Protein AF-A0A1Y2DGI5-F1 (afdb_monomer_lite)

pLDDT: mean 78.75, std 17.88, range [31.45, 96.81]

Structure (mmCIF, N/CA/C/O backbone):
data_AF-A0A1Y2DGI5-F1
#
_entry.id   AF-A0A1Y2DGI5-F1
#
loop_
_atom_site.group_PDB
_atom_site.id
_atom_site.type_symbol
_atom_site.label_atom_id
_atom_site.label_alt_id
_atom_site.label_comp_id
_atom_site.label_asym_id
_atom_site.label_entity_id
_atom_site.label_seq_id
_atom_site.pdbx_PDB_ins_code
_atom_site.Cartn_x
_atom_site.Cartn_y
_atom_site.Cartn_z
_atom_site.occupancy
_atom_site.B_iso_or_equiv
_atom_site.auth_seq_id
_atom_site.auth_comp_id
_atom_site.auth_asym_id
_atom_site.auth_atom_id
_atom_site.pdbx_PDB_model_num
ATOM 1 N N . MET A 1 1 ? 11.917 -6.388 21.839 1.00 35.44 1 MET A N 1
ATOM 2 C CA . MET A 1 1 ? 12.115 -6.459 23.301 1.00 35.44 1 MET A CA 1
ATOM 3 C C . MET A 1 1 ? 11.830 -5.082 23.878 1.00 35.44 1 MET A C 1
ATOM 5 O O . MET A 1 1 ? 12.659 -4.204 23.705 1.00 35.44 1 MET A O 1
ATOM 9 N N . TYR A 1 2 ? 10.661 -4.863 24.482 1.00 31.55 2 TYR A N 1
ATOM 10 C CA . TYR A 1 2 ? 10.369 -3.632 25.227 1.00 31.55 2 TYR A CA 1
ATOM 11 C C . TYR A 1 2 ? 10.012 -4.013 26.665 1.00 31.55 2 TYR A C 1
ATOM 13 O O . TYR A 1 2 ? 9.194 -4.901 26.892 1.00 31.55 2 TYR A O 1
ATOM 21 N N . ASN A 1 3 ? 10.731 -3.404 27.608 1.00 31.45 3 ASN A N 1
ATOM 22 C CA . ASN A 1 3 ? 10.730 -3.711 29.035 1.00 31.45 3 ASN A CA 1
ATOM 23 C C . ASN A 1 3 ? 9.396 -3.350 29.704 1.00 31.45 3 ASN A C 1
ATOM 25 O O . ASN A 1 3 ? 8.974 -2.199 29.685 1.00 31.45 3 ASN A O 1
ATOM 29 N N . ALA A 1 4 ? 8.804 -4.326 30.390 1.00 42.22 4 ALA A N 1
ATOM 30 C CA . ALA A 1 4 ? 7.614 -4.204 31.229 1.00 42.22 4 ALA A CA 1
ATOM 31 C C . ALA A 1 4 ? 7.922 -3.611 32.625 1.00 42.22 4 ALA A C 1
ATOM 33 O O . ALA A 1 4 ? 7.618 -4.236 33.640 1.00 42.22 4 ALA A O 1
ATOM 34 N N . LYS A 1 5 ? 8.603 -2.456 32.714 1.00 45.50 5 LYS A N 1
ATOM 35 C CA . LYS A 1 5 ? 9.079 -1.930 34.015 1.00 45.50 5 LYS A CA 1
ATOM 36 C C . LYS A 1 5 ? 8.671 -0.514 34.420 1.00 45.50 5 LYS A C 1
ATOM 38 O O . LYS A 1 5 ? 9.016 -0.138 35.536 1.00 45.50 5 LYS A O 1
ATOM 43 N N . ASP A 1 6 ? 7.854 0.193 33.649 1.00 47.09 6 ASP A N 1
ATOM 44 C CA . ASP A 1 6 ? 7.360 1.517 34.058 1.00 47.09 6 ASP A CA 1
ATOM 45 C C . ASP A 1 6 ? 5.888 1.474 34.480 1.00 47.09 6 ASP A C 1
ATOM 47 O O . ASP A 1 6 ? 5.014 2.070 33.862 1.00 47.09 6 ASP A O 1
ATOM 51 N N . VAL A 1 7 ? 5.622 0.745 35.567 1.00 50.06 7 VAL A N 1
ATOM 52 C CA . VAL A 1 7 ? 4.420 0.961 36.387 1.00 50.06 7 VAL A CA 1
ATOM 53 C C . VAL A 1 7 ? 4.751 2.109 37.332 1.00 50.06 7 VAL A C 1
ATOM 55 O O . VAL A 1 7 ? 5.736 2.035 38.080 1.00 50.06 7 VAL A O 1
ATOM 58 N N . SER A 1 8 ? 3.973 3.187 37.257 1.00 62.50 8 SER A N 1
ATOM 59 C CA . SER A 1 8 ? 4.276 4.437 37.949 1.00 62.50 8 SER A CA 1
ATOM 60 C C . SER A 1 8 ? 4.323 4.226 39.468 1.00 62.50 8 SER A C 1
ATOM 62 O O . SER A 1 8 ? 3.614 3.396 40.041 1.00 62.50 8 SER A O 1
ATOM 64 N N . PHE A 1 9 ? 5.171 4.988 40.162 1.00 49.06 9 PHE A N 1
ATOM 65 C CA . PHE A 1 9 ? 5.325 4.896 41.619 1.00 49.06 9 PHE A CA 1
ATOM 66 C C . PHE A 1 9 ? 3.989 5.097 42.369 1.00 49.06 9 PHE A C 1
ATOM 68 O O . PHE A 1 9 ? 3.783 4.521 43.435 1.00 49.06 9 PHE A O 1
ATOM 75 N N . GLN A 1 10 ? 3.050 5.842 41.775 1.00 51.53 10 GLN A N 1
ATOM 76 C CA . GLN A 1 10 ? 1.707 6.077 42.310 1.00 51.53 10 GLN A CA 1
ATOM 77 C C . GLN A 1 10 ? 0.828 4.813 42.304 1.00 51.53 10 GLN A C 1
ATOM 79 O O . GLN A 1 10 ? 0.124 4.564 43.282 1.00 51.53 10 GLN A O 1
ATOM 84 N N . GLU A 1 11 ? 0.927 3.954 41.284 1.00 54.75 11 GLU A N 1
ATOM 85 C CA . GLU A 1 11 ? 0.196 2.675 41.237 1.00 54.75 11 GLU A CA 1
ATOM 86 C C . GLU A 1 11 ? 0.719 1.677 42.280 1.00 54.75 11 GLU A C 1
ATOM 88 O O . GLU A 1 11 ? -0.058 0.962 42.920 1.00 54.75 11 GLU A O 1
ATOM 93 N N . LYS A 1 12 ? 2.035 1.678 42.535 1.00 54.47 12 LYS A N 1
ATOM 94 C CA . LYS A 1 12 ? 2.626 0.862 43.609 1.00 54.47 12 LYS A CA 1
ATOM 95 C C . LYS A 1 12 ? 2.137 1.294 44.990 1.00 54.47 12 LYS A C 1
ATOM 97 O O . LYS A 1 12 ? 1.826 0.429 45.807 1.00 54.47 12 LYS A O 1
ATOM 102 N N . VAL A 1 13 ? 2.016 2.597 45.245 1.00 52.50 13 VAL A N 1
ATOM 103 C CA . VAL A 1 13 ? 1.518 3.114 46.531 1.00 52.50 13 VAL A CA 1
ATOM 104 C C . VAL A 1 13 ? 0.041 2.753 46.742 1.00 52.50 13 VAL A C 1
ATOM 106 O O . VAL A 1 13 ? -0.300 2.234 47.805 1.00 52.50 13 VAL A O 1
ATOM 109 N N . LEU A 1 14 ? -0.805 2.882 45.713 1.00 48.81 14 LEU A N 1
ATOM 110 C CA . LEU A 1 14 ? -2.222 2.485 45.779 1.00 48.81 14 LEU A CA 1
ATOM 111 C C . LEU A 1 14 ? -2.410 0.976 46.033 1.00 48.81 14 LEU A C 1
ATOM 113 O O . LEU A 1 14 ? -3.275 0.576 46.815 1.00 48.81 14 LEU A O 1
ATOM 117 N N . SER A 1 15 ? -1.569 0.123 45.436 1.00 55.09 15 SER A N 1
ATOM 118 C CA . SER A 1 15 ? -1.617 -1.332 45.666 1.00 55.09 15 SER A CA 1
ATOM 119 C C . SER A 1 15 ? -1.202 -1.742 47.093 1.00 55.09 15 SER A C 1
ATOM 121 O O . SER A 1 15 ? -1.737 -2.700 47.661 1.00 55.09 15 SER A O 1
ATOM 123 N N . LEU A 1 16 ? -0.285 -0.991 47.713 1.00 47.78 16 LEU A N 1
ATOM 124 C CA . LEU A 1 16 ? 0.221 -1.257 49.063 1.00 47.78 16 LEU A CA 1
ATOM 125 C C . LEU A 1 16 ? -0.701 -0.718 50.166 1.00 47.78 16 LEU A C 1
ATOM 127 O O . LEU A 1 16 ? -0.776 -1.310 51.245 1.00 47.78 16 LEU A O 1
ATOM 131 N N . GLU A 1 17 ? -1.425 0.374 49.917 1.00 46.00 17 GLU A N 1
ATOM 132 C CA . GLU A 1 17 ? -2.408 0.897 50.874 1.00 46.00 17 GLU A CA 1
ATOM 133 C C . GLU A 1 17 ? -3.681 0.042 50.935 1.00 46.00 17 GLU A C 1
ATOM 135 O O . GLU A 1 17 ? -4.219 -0.181 52.025 1.00 46.00 17 GLU A O 1
ATOM 140 N N . ASN A 1 18 ? -4.109 -0.534 49.806 1.00 48.81 18 ASN A N 1
ATOM 141 C CA . ASN A 1 18 ? -5.278 -1.419 49.759 1.00 48.81 18 ASN A CA 1
ATOM 142 C C . ASN A 1 18 ? -5.028 -2.784 50.417 1.00 48.81 18 ASN A C 1
ATOM 144 O O . ASN A 1 18 ? -5.926 -3.350 51.041 1.00 48.81 18 ASN A O 1
ATOM 148 N N . THR A 1 19 ? -3.800 -3.300 50.353 1.00 45.22 19 THR A N 1
ATOM 149 C CA . THR A 1 19 ? -3.447 -4.604 50.942 1.00 45.22 19 THR A CA 1
ATOM 150 C C . THR A 1 19 ? -3.257 -4.553 52.460 1.00 45.22 19 THR A C 1
ATOM 152 O O . THR A 1 19 ? -3.497 -5.550 53.141 1.00 45.22 19 THR A O 1
ATOM 155 N N . LYS A 1 20 ? -2.898 -3.397 53.036 1.00 44.91 20 LYS A N 1
ATOM 156 C CA . LYS A 1 20 ? -2.720 -3.256 54.494 1.00 44.91 20 LYS A CA 1
ATOM 157 C C . LYS A 1 20 ? -4.026 -3.080 55.279 1.00 44.91 20 LYS A C 1
ATOM 159 O O . LYS A 1 20 ? -4.030 -3.353 56.478 1.00 44.91 20 LYS A O 1
ATOM 164 N N . LYS A 1 21 ? -5.126 -2.655 54.643 1.00 45.56 21 LYS A N 1
ATOM 165 C CA . LYS A 1 21 ? -6.411 -2.395 55.327 1.00 45.56 21 LYS A CA 1
ATOM 166 C C . LYS A 1 21 ? -7.313 -3.619 55.513 1.00 45.56 21 LYS A C 1
ATOM 168 O O . LYS A 1 21 ? -8.216 -3.562 56.341 1.00 45.56 21 LYS A O 1
ATOM 173 N N . PHE A 1 22 ? -7.045 -4.738 54.841 1.00 40.34 22 PHE A N 1
ATOM 174 C CA . PHE A 1 22 ? -7.854 -5.954 54.960 1.00 40.34 22 PHE A CA 1
ATOM 175 C C . PHE A 1 22 ? -6.991 -7.149 55.373 1.00 40.34 22 PHE A C 1
ATOM 177 O O . PHE A 1 22 ? -6.627 -7.996 54.562 1.00 40.34 22 PHE A O 1
ATOM 184 N N . LYS A 1 23 ? -6.681 -7.252 56.673 1.00 37.88 23 LYS A N 1
ATOM 185 C CA . LYS A 1 23 ? -6.307 -8.547 57.260 1.00 37.88 23 LYS A CA 1
ATOM 186 C C . LYS A 1 23 ? -7.533 -9.459 57.180 1.00 37.88 23 LYS A C 1
ATOM 188 O O . LYS A 1 23 ? -8.416 -9.389 58.028 1.00 37.88 23 LYS A O 1
ATOM 193 N N . VAL A 1 24 ? -7.587 -10.290 56.142 1.00 40.66 24 VAL A N 1
ATOM 194 C CA . VAL A 1 24 ? -8.553 -11.384 56.007 1.00 40.66 24 VAL A CA 1
ATOM 195 C C . VAL A 1 24 ? -8.209 -12.431 57.067 1.00 40.66 24 VAL A C 1
ATOM 197 O O . VAL A 1 24 ? -7.362 -13.293 56.859 1.00 40.66 24 VAL A O 1
ATOM 200 N N . THR A 1 25 ? -8.813 -12.311 58.245 1.00 41.75 25 THR A N 1
ATOM 201 C CA . THR A 1 25 ? -8.708 -13.293 59.325 1.00 41.75 25 THR A CA 1
ATOM 202 C C . THR A 1 25 ? -9.634 -14.483 59.050 1.00 41.75 25 THR A C 1
ATOM 204 O O . THR A 1 25 ? -10.849 -14.331 58.948 1.00 41.75 25 THR A O 1
ATOM 207 N N . ASP A 1 26 ? -9.032 -15.662 58.868 1.00 39.66 26 ASP A N 1
ATOM 208 C CA . ASP A 1 26 ? -9.447 -17.040 59.212 1.00 39.66 26 ASP A CA 1
ATOM 209 C C . ASP A 1 26 ? -10.940 -17.448 59.313 1.00 39.66 26 ASP A C 1
ATOM 211 O O . ASP A 1 26 ? -11.281 -18.404 60.007 1.00 39.66 26 ASP A O 1
ATOM 215 N N . ASN A 1 27 ? -11.850 -16.836 58.552 1.00 40.47 27 ASN A N 1
ATOM 216 C CA . ASN A 1 27 ? -13.241 -17.299 58.390 1.00 40.47 27 ASN A CA 1
ATOM 217 C C . ASN A 1 27 ? -13.479 -18.133 57.113 1.00 40.47 27 ASN A C 1
ATOM 219 O O . ASN A 1 27 ? -14.611 -18.503 56.788 1.00 40.47 27 ASN A O 1
ATOM 223 N N . THR A 1 28 ? -12.415 -18.509 56.401 1.00 48.59 28 THR A N 1
ATOM 224 C CA . THR A 1 28 ? -12.456 -19.237 55.116 1.00 48.59 28 THR A CA 1
ATOM 225 C C . THR A 1 28 ? -13.128 -20.615 55.185 1.00 48.59 28 THR A C 1
ATOM 227 O O . THR A 1 28 ? -13.608 -21.116 54.167 1.00 48.59 28 THR A O 1
ATOM 230 N N . LYS A 1 29 ? -13.247 -21.231 56.371 1.00 40.44 29 LYS A N 1
ATOM 231 C CA . LYS A 1 29 ? -13.934 -22.527 56.536 1.00 40.44 29 LYS A CA 1
ATOM 232 C C . LYS A 1 29 ? -15.465 -22.433 56.485 1.00 40.44 29 LYS A C 1
ATOM 234 O O . LYS A 1 29 ? -16.088 -23.382 56.018 1.00 40.44 29 LYS A O 1
ATOM 239 N N . LYS A 1 30 ? -16.079 -21.307 56.878 1.00 41.38 30 LYS A N 1
ATOM 240 C CA . LYS A 1 30 ? -17.542 -21.114 56.756 1.00 41.38 30 LYS A CA 1
ATOM 241 C C . LYS A 1 30 ? -17.981 -20.795 55.324 1.00 41.38 30 LYS A C 1
ATOM 243 O O . LYS A 1 30 ? -19.099 -21.128 54.950 1.00 41.38 30 LYS A O 1
ATOM 248 N N . PHE A 1 31 ? -17.088 -20.244 54.501 1.00 44.28 31 PHE A N 1
ATOM 249 C CA . PHE A 1 31 ? -17.371 -19.968 53.090 1.00 44.28 31 PHE A CA 1
ATOM 250 C C . PHE A 1 31 ? -17.305 -21.207 52.193 1.00 44.28 31 PHE A C 1
ATOM 252 O O . PHE A 1 31 ? -18.057 -21.281 51.228 1.00 44.28 31 PHE A O 1
ATOM 259 N N . LYS A 1 32 ? -16.483 -22.219 52.513 1.00 41.41 32 LYS A N 1
ATOM 260 C CA . LYS A 1 32 ? -16.359 -23.435 51.679 1.00 41.41 32 LYS A CA 1
ATOM 261 C C . LYS A 1 32 ? -17.673 -24.208 51.498 1.00 41.41 32 LYS A C 1
ATOM 263 O O . LYS A 1 32 ? -17.856 -24.829 50.459 1.00 41.41 32 LYS A O 1
ATOM 268 N N . ASN A 1 33 ? -18.595 -24.126 52.457 1.00 41.44 33 ASN A N 1
ATOM 269 C CA . ASN A 1 33 ? -19.900 -24.789 52.363 1.00 41.44 33 ASN A CA 1
ATOM 270 C C . ASN A 1 33 ? -20.988 -23.930 51.697 1.00 41.44 33 ASN A C 1
ATOM 272 O O . ASN A 1 33 ? -22.056 -24.455 51.405 1.00 41.44 33 ASN A O 1
ATOM 276 N N . PHE A 1 34 ? -20.728 -22.647 51.420 1.00 45.41 34 PHE A N 1
ATOM 277 C CA . PHE A 1 34 ? -21.667 -21.767 50.710 1.00 45.41 34 PHE A CA 1
ATOM 278 C C . PHE A 1 34 ? -21.584 -21.931 49.179 1.00 45.41 34 PHE A C 1
ATOM 280 O O . PHE A 1 34 ? -22.528 -21.600 48.468 1.00 45.41 34 PHE A O 1
ATOM 287 N N . TYR A 1 35 ? -20.467 -22.477 48.674 1.00 45.25 35 TYR A N 1
ATOM 288 C CA . TYR A 1 35 ? -20.196 -22.694 47.244 1.00 45.25 35 TYR A CA 1
ATOM 289 C C . TYR A 1 35 ? -20.824 -23.967 46.652 1.00 45.25 35 TYR A C 1
ATOM 291 O O . TYR A 1 35 ? -20.759 -24.158 45.443 1.00 45.25 35 TYR A O 1
ATOM 299 N N . LYS A 1 36 ? -21.471 -24.822 47.454 1.00 47.56 36 LYS A N 1
ATOM 300 C CA . LYS A 1 36 ? -22.324 -25.913 46.942 1.00 47.56 36 LYS A CA 1
ATOM 301 C C . LYS A 1 36 ? -23.741 -25.403 46.665 1.00 47.56 36 LYS A C 1
ATOM 303 O O . LYS A 1 36 ? -24.712 -25.925 47.199 1.00 47.56 36 LYS A O 1
ATOM 308 N N . ASN A 1 37 ? -23.837 -24.319 45.908 1.00 57.91 37 ASN A N 1
ATOM 309 C CA . ASN A 1 37 ? -25.105 -23.734 45.500 1.00 57.91 37 ASN A CA 1
ATOM 310 C C . ASN A 1 37 ? -25.206 -23.921 43.987 1.00 57.91 37 ASN A C 1
ATOM 312 O O . ASN A 1 37 ? -24.363 -23.380 43.269 1.00 57.91 37 ASN A O 1
ATOM 316 N N . ASP A 1 38 ? -26.232 -24.631 43.509 1.00 68.38 38 ASP A N 1
ATOM 317 C CA . ASP A 1 38 ? -26.483 -24.913 42.079 1.00 68.38 38 ASP A CA 1
ATOM 318 C C . ASP A 1 38 ? -26.350 -23.663 41.188 1.00 68.38 38 ASP A C 1
ATOM 320 O O . ASP A 1 38 ? -26.035 -23.735 40.003 1.00 68.38 38 ASP A O 1
ATOM 324 N N . LYS A 1 39 ? -26.581 -22.480 41.763 1.00 74.19 39 LYS A N 1
ATOM 325 C CA . LYS A 1 39 ? -26.483 -21.176 41.101 1.00 74.19 39 LYS A CA 1
ATOM 326 C C . LYS A 1 39 ? -25.048 -20.755 40.763 1.00 74.19 39 LYS A C 1
ATOM 328 O O . LYS A 1 39 ? -24.811 -20.248 39.671 1.00 74.19 39 LYS A O 1
ATOM 333 N N . ALA A 1 40 ? -24.088 -20.981 41.661 1.00 78.62 40 ALA A N 1
ATOM 334 C CA . ALA A 1 40 ? -22.683 -20.657 41.400 1.00 78.62 40 ALA A CA 1
ATOM 335 C C . ALA A 1 40 ? -22.107 -21.570 40.306 1.00 78.62 40 ALA A C 1
ATOM 337 O O . ALA A 1 40 ? -21.374 -21.115 39.430 1.00 78.62 40 ALA A O 1
ATOM 338 N N . GLU A 1 41 ? -22.511 -22.841 40.315 1.00 82.69 41 GLU A N 1
ATOM 339 C CA . GLU A 1 41 ? -22.133 -23.818 39.295 1.00 82.69 41 GLU A CA 1
ATOM 340 C C . GLU A 1 41 ? -22.724 -23.466 37.921 1.00 82.69 41 GLU A C 1
ATOM 342 O O . GLU A 1 41 ? -22.028 -23.558 36.912 1.00 82.69 41 GLU A O 1
ATOM 347 N N . LYS A 1 42 ? -23.963 -22.954 37.865 1.00 83.19 42 LYS A N 1
ATOM 348 C CA . LYS A 1 42 ? -24.564 -22.430 36.623 1.00 83.19 42 LYS A CA 1
ATOM 349 C C . LYS A 1 42 ? -23.764 -21.280 36.012 1.00 83.19 42 LYS A C 1
ATOM 351 O O . LYS A 1 42 ? -23.506 -21.308 34.810 1.00 83.19 42 LYS A O 1
ATOM 356 N N . ILE A 1 43 ? -23.361 -20.294 36.816 1.00 84.81 43 ILE A N 1
ATOM 357 C CA . ILE A 1 43 ? -22.574 -19.147 36.332 1.00 84.81 43 ILE A CA 1
ATOM 358 C C . ILE A 1 43 ? -21.196 -19.616 35.853 1.00 84.81 43 ILE A C 1
ATOM 360 O O . ILE A 1 43 ? -20.748 -19.219 34.779 1.00 84.81 43 ILE A O 1
ATOM 364 N N . GLN A 1 44 ? -20.548 -20.513 36.598 1.00 86.12 44 GLN A N 1
ATOM 365 C CA . GLN A 1 44 ? -19.254 -21.066 36.205 1.00 86.12 44 GLN A CA 1
ATOM 366 C C . GLN A 1 44 ? -19.344 -21.840 34.881 1.00 86.12 44 GLN A C 1
ATOM 368 O O . GLN A 1 44 ? -18.541 -21.606 33.979 1.00 86.12 44 GLN A O 1
ATOM 373 N N . ASN A 1 45 ? -20.362 -22.692 34.730 1.00 87.69 45 ASN A N 1
ATOM 374 C CA . ASN A 1 45 ? -20.611 -23.444 33.501 1.00 87.69 45 ASN A CA 1
ATOM 375 C C . ASN A 1 45 ? -20.898 -22.526 32.305 1.00 87.69 45 ASN A C 1
ATOM 377 O O . ASN A 1 45 ? -20.454 -22.818 31.195 1.00 87.69 45 ASN A O 1
ATOM 381 N N . TYR A 1 46 ? -21.611 -21.414 32.515 1.00 88.06 46 TYR A N 1
ATOM 382 C CA . TYR A 1 46 ? -21.826 -20.403 31.479 1.00 88.06 46 TYR A CA 1
ATOM 383 C C . TYR A 1 46 ? -20.505 -19.758 31.041 1.00 88.06 46 TYR A C 1
ATOM 385 O O . TYR A 1 46 ? -20.205 -19.743 29.849 1.00 88.06 46 TYR A O 1
ATOM 393 N N . ILE A 1 47 ? -19.677 -19.313 31.993 1.00 88.50 47 ILE A N 1
ATOM 394 C CA . ILE A 1 47 ? -18.355 -18.733 31.708 1.00 88.50 47 ILE A CA 1
ATOM 395 C C . ILE A 1 47 ? -17.496 -19.722 30.916 1.00 88.50 47 ILE A C 1
ATOM 397 O O . ILE A 1 47 ? -16.923 -19.363 29.891 1.00 88.50 47 ILE A O 1
ATOM 401 N N . ASP A 1 48 ? -17.414 -20.974 31.369 1.00 89.06 48 ASP A N 1
ATOM 402 C CA . ASP A 1 48 ? -16.639 -22.013 30.693 1.00 89.06 48 ASP A CA 1
ATOM 403 C C . ASP A 1 48 ? -17.138 -22.274 29.272 1.00 89.06 48 ASP A C 1
ATOM 405 O O . ASP A 1 48 ? -16.340 -22.393 28.342 1.00 89.06 48 ASP A O 1
ATOM 409 N N . LYS A 1 49 ? -18.456 -22.318 29.074 1.00 89.88 49 LYS A N 1
ATOM 410 C CA . LYS A 1 49 ? -19.055 -22.516 27.755 1.00 89.88 49 LYS A CA 1
ATOM 411 C C . LYS A 1 49 ? -18.736 -21.358 26.806 1.00 89.88 49 LYS A C 1
ATOM 413 O O . LYS A 1 49 ? -18.242 -21.607 25.708 1.00 89.88 49 LYS A O 1
ATOM 418 N N . GLU A 1 50 ? -18.979 -20.119 27.221 1.00 87.06 50 GLU A N 1
ATOM 419 C CA . GLU A 1 50 ? -18.788 -18.937 26.371 1.00 87.06 50 GLU A CA 1
ATOM 420 C C . GLU A 1 50 ? -17.310 -18.676 26.055 1.00 87.06 50 GLU A C 1
ATOM 422 O O . GLU A 1 50 ? -16.951 -18.388 24.910 1.00 87.06 50 GLU A O 1
ATOM 427 N N . LEU A 1 51 ? -16.412 -18.858 27.029 1.00 87.62 51 LEU A N 1
ATOM 428 C CA . LEU A 1 51 ? -14.975 -18.724 26.785 1.00 87.62 51 LEU A CA 1
ATOM 429 C C . LEU A 1 51 ? -14.452 -19.803 25.835 1.00 87.62 51 LEU A C 1
ATOM 431 O O . LEU A 1 51 ? -13.651 -19.493 24.951 1.00 87.62 51 LEU A O 1
ATOM 435 N N . ASN A 1 52 ? -14.932 -21.044 25.962 1.00 88.69 52 ASN A N 1
ATOM 436 C CA . ASN A 1 52 ? -14.566 -22.121 25.044 1.00 88.69 52 ASN A CA 1
ATOM 437 C C . ASN A 1 52 ? -15.086 -21.865 23.622 1.00 88.69 52 ASN A C 1
ATOM 439 O O . ASN A 1 52 ? -14.344 -22.082 22.661 1.00 88.69 52 ASN A O 1
ATOM 443 N N . LEU A 1 53 ? -16.314 -21.354 23.474 1.00 87.38 53 LEU A N 1
ATOM 444 C CA . LEU A 1 53 ? -16.877 -20.969 22.174 1.00 87.38 53 LEU A CA 1
ATOM 445 C C . LEU A 1 53 ? -16.033 -19.889 21.486 1.00 87.38 53 LEU A C 1
ATOM 447 O O . LEU A 1 53 ? -15.731 -20.000 20.297 1.00 87.38 53 LEU A O 1
ATOM 451 N N . LEU A 1 54 ? -15.599 -18.875 22.238 1.00 84.50 54 LEU A N 1
ATOM 452 C CA . LEU A 1 54 ? -14.782 -17.775 21.718 1.00 84.50 54 LEU A CA 1
ATOM 453 C C . LEU A 1 54 ? -13.273 -18.072 21.692 1.00 84.50 54 LEU A C 1
ATOM 455 O O . LEU A 1 54 ? -12.495 -17.216 21.267 1.00 84.50 54 LEU A O 1
ATOM 459 N N . LYS A 1 55 ? -12.850 -19.275 22.108 1.00 85.12 55 LYS A N 1
ATOM 460 C CA . LYS A 1 55 ? -11.439 -19.692 22.238 1.00 85.12 55 LYS A CA 1
ATOM 461 C C . LYS A 1 55 ? -10.604 -18.726 23.091 1.00 85.12 55 LYS A C 1
ATOM 463 O O . LYS A 1 55 ? -9.440 -18.459 22.788 1.00 85.12 55 LYS A O 1
ATOM 468 N N . LEU A 1 56 ? -11.199 -18.196 24.155 1.00 82.12 56 LEU A N 1
ATOM 469 C CA . LEU A 1 56 ? -10.562 -17.267 25.085 1.00 82.12 56 LEU A CA 1
ATOM 470 C C . LEU A 1 56 ? -10.008 -18.026 26.294 1.00 82.12 56 LEU A C 1
ATOM 472 O O . LEU A 1 56 ? -10.672 -18.894 26.854 1.00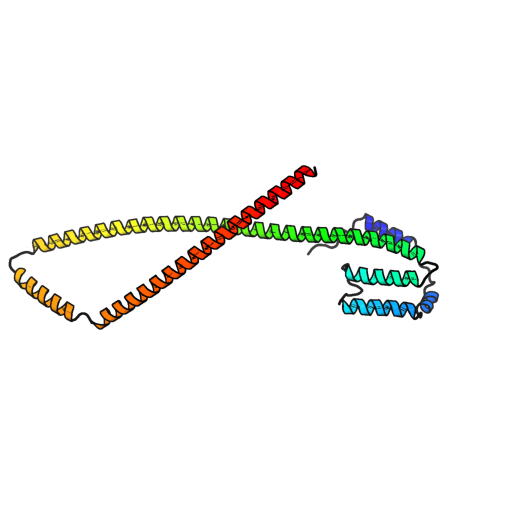 82.12 56 LEU A O 1
ATOM 476 N N . LYS A 1 57 ? -8.794 -17.680 26.732 1.00 82.50 57 LYS A N 1
ATOM 477 C CA . LYS A 1 57 ? -8.226 -18.209 27.981 1.00 82.50 57 LYS A CA 1
ATOM 478 C C . LYS A 1 57 ? -8.769 -17.421 29.173 1.00 82.50 57 LYS A C 1
ATOM 480 O O . LYS A 1 57 ? -8.837 -16.198 29.101 1.00 82.50 57 LYS A O 1
ATOM 485 N N . LYS A 1 58 ? -9.106 -18.104 30.273 1.00 72.62 58 LYS A N 1
ATOM 486 C CA . LYS A 1 58 ? -9.537 -17.453 31.527 1.00 72.62 58 LYS A CA 1
ATOM 487 C C . LYS A 1 58 ? -8.468 -16.501 32.073 1.00 72.62 58 LYS A C 1
ATOM 489 O O . LYS A 1 58 ? -8.782 -15.350 32.366 1.00 72.62 58 LYS A O 1
ATOM 494 N N . ASP A 1 59 ? -7.219 -16.963 32.076 1.00 73.75 59 ASP A N 1
ATOM 495 C CA . ASP A 1 59 ? -6.083 -16.299 32.729 1.00 73.75 59 ASP A CA 1
ATOM 496 C C . ASP A 1 59 ? -5.135 -15.603 31.739 1.00 73.75 59 ASP A C 1
ATOM 498 O O . ASP A 1 59 ? -3.932 -15.522 31.970 1.00 73.75 59 ASP A O 1
ATOM 502 N N . ASP A 1 60 ? -5.636 -15.143 30.588 1.00 76.69 60 ASP A N 1
ATOM 503 C CA . ASP A 1 60 ? -4.795 -14.321 29.709 1.00 76.69 60 ASP A CA 1
ATOM 504 C C . ASP A 1 60 ? -4.559 -12.960 30.370 1.00 76.69 60 ASP A C 1
ATOM 506 O O . ASP A 1 60 ? -5.525 -12.250 30.669 1.00 76.69 60 ASP A O 1
ATOM 510 N N . GLU A 1 61 ? -3.293 -12.591 30.548 1.00 73.56 61 GLU A N 1
ATOM 511 C CA . GLU A 1 61 ? -2.880 -11.283 31.068 1.00 73.56 61 GLU A CA 1
ATOM 512 C C . GLU A 1 61 ? -3.289 -10.140 30.127 1.00 73.56 61 GLU A C 1
ATOM 514 O O . GLU A 1 61 ? -3.431 -8.994 30.554 1.00 73.56 61 GLU A O 1
ATOM 519 N N . ASN A 1 62 ? -3.531 -10.443 28.848 1.00 73.12 62 ASN A N 1
ATOM 520 C CA . ASN A 1 62 ? -4.052 -9.470 27.902 1.00 73.12 62 ASN A CA 1
ATOM 521 C C . ASN A 1 62 ? -5.567 -9.294 28.079 1.00 73.12 62 ASN A C 1
ATOM 523 O O . ASN A 1 62 ? -6.349 -10.240 27.931 1.00 73.12 62 ASN A O 1
ATOM 527 N N . GLY A 1 63 ? -5.986 -8.055 28.348 1.00 69.81 63 GLY A N 1
ATOM 528 C CA . GLY A 1 63 ? -7.396 -7.677 28.394 1.00 69.81 63 GLY A CA 1
ATOM 529 C C . GLY A 1 63 ? -8.064 -7.848 27.027 1.00 69.81 63 GLY A C 1
ATOM 530 O O . GLY A 1 63 ? -7.745 -7.127 26.084 1.00 69.81 63 GLY A O 1
ATOM 531 N N . ASP A 1 64 ? -9.003 -8.793 26.924 1.00 81.12 64 ASP A N 1
ATOM 532 C CA . ASP A 1 64 ? -9.868 -8.970 25.751 1.00 81.12 64 ASP A CA 1
ATOM 533 C C . ASP A 1 64 ? -11.268 -8.428 26.066 1.00 81.12 64 ASP A C 1
ATOM 535 O O . ASP A 1 64 ? -11.926 -8.876 27.010 1.00 81.12 64 ASP A O 1
ATOM 539 N N . MET A 1 65 ? -11.743 -7.483 25.251 1.00 81.38 65 MET A N 1
ATOM 540 C CA . MET A 1 65 ? -13.062 -6.863 25.412 1.00 81.38 65 MET A CA 1
ATOM 541 C C . MET A 1 65 ? -14.204 -7.883 25.368 1.00 81.38 65 MET A C 1
ATOM 543 O O . MET A 1 65 ? -15.187 -7.725 26.083 1.00 81.38 65 MET A O 1
ATOM 547 N N . ARG A 1 66 ? -14.058 -8.973 24.608 1.00 83.88 66 ARG A N 1
ATOM 548 C CA . ARG A 1 66 ? -15.065 -10.045 24.543 1.00 83.88 66 ARG A CA 1
ATOM 549 C C . ARG A 1 66 ? -15.141 -10.832 25.848 1.00 83.88 66 ARG A C 1
ATOM 551 O O . ARG A 1 66 ? -16.210 -11.268 26.259 1.00 83.88 66 ARG A O 1
ATOM 558 N N . ARG A 1 67 ? -14.005 -10.990 26.535 1.00 86.69 67 ARG A N 1
ATOM 559 C CA . ARG A 1 67 ? -13.958 -11.617 27.863 1.00 86.69 67 ARG A CA 1
ATOM 560 C C . ARG A 1 67 ? -14.644 -10.738 28.905 1.00 86.69 67 ARG A C 1
ATOM 562 O O . ARG A 1 67 ? -15.389 -11.243 29.738 1.00 86.69 67 ARG A O 1
ATOM 569 N N . LEU A 1 68 ? -14.412 -9.428 28.830 1.00 86.19 68 LEU A N 1
ATOM 570 C CA . LEU A 1 68 ? -15.085 -8.437 29.669 1.00 86.19 68 LEU A CA 1
ATOM 571 C C . LEU A 1 68 ? -16.604 -8.440 29.453 1.00 86.19 68 LEU A C 1
ATOM 573 O O . LEU A 1 68 ? -17.340 -8.358 30.428 1.00 86.19 68 LEU A O 1
ATOM 577 N N . GLU A 1 69 ? -17.077 -8.597 28.215 1.00 86.75 69 GLU A N 1
ATOM 578 C CA . GLU A 1 69 ? -18.511 -8.705 27.904 1.00 86.75 69 GLU A CA 1
ATOM 579 C C . GLU A 1 69 ? -19.149 -9.946 28.555 1.00 86.75 69 GLU A C 1
ATOM 581 O O . GLU A 1 69 ? -20.206 -9.831 29.179 1.00 86.75 69 GLU A O 1
ATOM 586 N N . ILE A 1 70 ? -18.474 -11.104 28.515 1.00 88.62 70 ILE A N 1
ATOM 587 C CA . ILE A 1 70 ? -18.932 -12.321 29.210 1.00 88.62 70 ILE A CA 1
ATOM 588 C C . ILE A 1 70 ? -19.027 -12.079 30.722 1.00 88.62 70 ILE A C 1
ATOM 590 O O . ILE A 1 70 ? -20.048 -12.391 31.333 1.00 88.62 70 ILE A O 1
ATOM 594 N N . TYR A 1 71 ? -17.988 -11.503 31.336 1.00 88.69 71 TYR A N 1
ATOM 595 C CA . TYR A 1 71 ? -17.994 -11.234 32.776 1.00 88.69 71 TYR A CA 1
ATOM 596 C C . TYR A 1 71 ? -19.010 -10.164 33.184 1.00 88.69 71 TYR A C 1
ATOM 598 O O . TYR A 1 71 ? -19.619 -10.293 34.245 1.00 88.69 71 TYR A O 1
ATOM 606 N N . SER A 1 72 ? -19.238 -9.147 32.349 1.00 88.44 72 SER A N 1
ATOM 607 C CA . SER A 1 72 ? -20.273 -8.136 32.585 1.00 88.44 72 SER A CA 1
ATOM 608 C C . SER A 1 72 ? -21.658 -8.788 32.624 1.00 88.44 72 SER A C 1
ATOM 610 O O . SER A 1 72 ? -22.405 -8.562 33.575 1.00 88.44 72 SER A O 1
ATOM 612 N N . HIS A 1 73 ? -21.951 -9.700 31.690 1.00 88.81 73 HIS A N 1
ATOM 613 C CA . HIS A 1 73 ? -23.209 -10.447 31.697 1.00 88.81 73 HIS A CA 1
ATOM 614 C C . HIS A 1 73 ? -23.365 -11.341 32.937 1.00 88.81 73 HIS A C 1
ATOM 616 O O . HIS A 1 73 ? -24.427 -11.375 33.555 1.00 88.81 73 HIS A O 1
ATOM 622 N N . CYS A 1 74 ? -22.294 -12.018 33.366 1.00 89.44 74 CYS A N 1
ATOM 623 C CA . CYS A 1 74 ? -22.317 -12.785 34.613 1.00 89.44 74 CYS A CA 1
ATOM 624 C C . CYS A 1 74 ? -22.603 -11.903 35.834 1.00 89.44 74 CYS A C 1
ATOM 626 O O . CYS A 1 74 ? -23.289 -12.344 36.752 1.00 89.44 74 CYS A O 1
ATOM 628 N N . MET A 1 75 ? -22.096 -10.666 35.858 1.00 88.44 75 MET A N 1
ATOM 629 C CA . MET A 1 75 ? -22.396 -9.732 36.945 1.00 88.44 75 MET A CA 1
ATOM 630 C C . MET A 1 75 ? -23.862 -9.298 36.945 1.00 88.44 75 MET A C 1
ATOM 632 O O . MET A 1 75 ? -24.419 -9.150 38.027 1.00 88.44 75 MET A O 1
ATOM 636 N N . ASP A 1 76 ? -24.509 -9.169 35.784 1.00 87.69 76 ASP A N 1
ATOM 637 C CA . ASP A 1 76 ? -25.956 -8.918 35.722 1.00 87.69 76 ASP A CA 1
ATOM 638 C C . ASP A 1 76 ? -26.742 -10.085 36.345 1.00 87.69 76 ASP A C 1
ATOM 640 O O . ASP A 1 76 ? -27.574 -9.865 37.225 1.00 87.69 76 ASP A O 1
ATOM 644 N N . MET A 1 77 ? -26.385 -11.330 36.004 1.00 87.12 77 MET A N 1
ATOM 645 C CA . MET A 1 77 ? -26.984 -12.525 36.619 1.00 87.12 77 MET A CA 1
ATOM 646 C C . MET A 1 77 ? -26.780 -12.562 38.144 1.00 87.12 77 MET A C 1
ATOM 648 O O . MET A 1 77 ? -27.678 -12.945 38.888 1.00 87.12 77 MET A O 1
ATOM 652 N N . ILE A 1 78 ? -25.602 -12.159 38.635 1.00 87.25 78 ILE A N 1
ATOM 653 C CA . ILE A 1 78 ? -25.320 -12.092 40.079 1.00 87.25 78 ILE A CA 1
ATOM 654 C C . ILE A 1 78 ? -26.169 -11.004 40.749 1.00 87.25 78 ILE A C 1
ATOM 656 O O . ILE A 1 78 ? -26.716 -11.235 41.826 1.00 87.25 78 ILE A O 1
ATOM 660 N N . CYS A 1 79 ? -26.305 -9.829 40.134 1.00 86.06 79 CYS A N 1
ATOM 661 C CA . CYS A 1 79 ? -27.118 -8.740 40.675 1.00 86.06 79 CYS A CA 1
ATOM 662 C C . CYS A 1 79 ? -28.597 -9.132 40.813 1.00 86.06 79 CYS A C 1
ATOM 664 O O . CYS A 1 79 ? -29.218 -8.787 41.819 1.00 86.06 79 CYS A O 1
ATOM 666 N N . GLU A 1 80 ? -29.144 -9.882 39.851 1.00 84.62 80 GLU A N 1
ATOM 667 C CA . GLU A 1 80 ? -30.521 -10.397 39.898 1.00 84.62 80 GLU A CA 1
ATOM 668 C C . GLU A 1 80 ? -30.723 -11.444 41.007 1.00 84.62 80 GLU A C 1
ATOM 670 O O . GLU A 1 80 ? -31.754 -11.463 41.681 1.00 84.62 80 GLU A O 1
ATOM 675 N N . GLU A 1 81 ? -29.726 -12.298 41.236 1.00 82.44 81 GLU A N 1
ATOM 676 C CA . GLU A 1 81 ? -29.815 -13.423 42.174 1.00 82.44 81 GLU A CA 1
ATOM 677 C C . GLU A 1 81 ? -29.635 -13.033 43.653 1.00 82.44 81 GLU A C 1
ATOM 679 O O . GLU A 1 81 ? -30.024 -13.798 44.543 1.00 82.44 81 GLU A O 1
ATOM 684 N N . PHE A 1 82 ? -29.077 -11.852 43.946 1.00 82.00 82 PHE A N 1
ATOM 685 C CA . PHE A 1 82 ? -28.828 -11.374 45.313 1.00 82.00 82 PHE A CA 1
ATOM 686 C C . PHE A 1 82 ? -29.543 -10.045 45.614 1.00 82.00 82 PHE A C 1
ATOM 688 O O . PHE A 1 82 ? -28.881 -9.016 45.726 1.00 82.00 82 PHE A O 1
ATOM 695 N N . PRO A 1 83 ? -30.867 -10.030 45.861 1.00 76.31 83 PRO A N 1
ATOM 696 C CA . PRO A 1 83 ? -31.656 -8.795 45.985 1.00 76.31 83 PRO A CA 1
ATOM 697 C C . PRO A 1 83 ? -31.172 -7.822 47.069 1.00 76.31 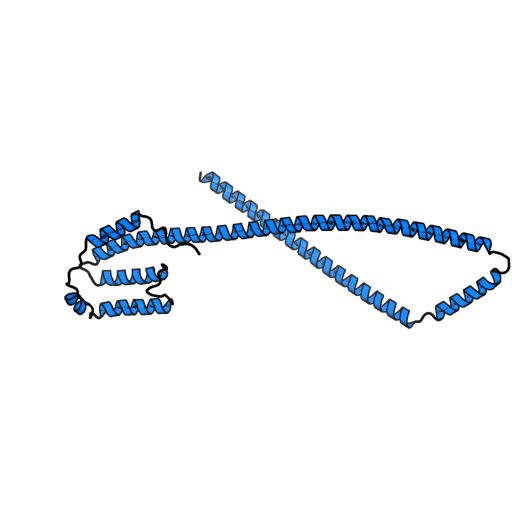83 PRO A C 1
ATOM 699 O O . PRO A 1 83 ? -31.296 -6.611 46.924 1.00 76.31 83 PRO A O 1
ATOM 702 N N . THR A 1 84 ? -30.608 -8.339 48.163 1.00 82.25 84 THR A N 1
ATOM 703 C CA . THR A 1 84 ? -30.131 -7.542 49.305 1.00 82.25 84 THR A CA 1
ATOM 704 C C . THR A 1 84 ? -28.887 -6.715 48.996 1.00 82.25 84 THR A C 1
ATOM 706 O O . THR A 1 84 ? -28.716 -5.644 49.568 1.00 82.25 84 THR A O 1
ATOM 709 N N . PHE A 1 85 ? -28.012 -7.214 48.121 1.00 84.75 85 PHE A N 1
ATOM 710 C CA . PHE A 1 85 ? -26.757 -6.550 47.746 1.00 84.75 85 PHE A CA 1
ATOM 711 C C . PHE A 1 85 ? -26.715 -6.158 46.264 1.00 84.75 85 PHE A C 1
ATOM 713 O O . PHE A 1 85 ? -25.807 -5.445 45.847 1.00 84.75 85 PHE A O 1
ATOM 720 N N . GLY A 1 86 ? -27.692 -6.603 45.475 1.00 85.62 86 GLY A N 1
ATOM 721 C CA . GLY A 1 86 ? -27.746 -6.446 44.027 1.00 85.62 86 GLY A CA 1
ATOM 722 C C . GLY A 1 86 ? -27.809 -4.990 43.591 1.00 85.62 86 GLY A C 1
ATOM 723 O O . GLY A 1 86 ? -27.189 -4.635 42.597 1.00 85.62 86 GLY A O 1
ATOM 724 N N . THR A 1 87 ? -28.461 -4.121 44.368 1.00 86.81 87 THR A N 1
ATOM 725 C CA . THR A 1 87 ? -28.479 -2.671 44.112 1.00 86.81 87 THR A CA 1
ATOM 726 C C . THR A 1 87 ? -27.079 -2.065 44.199 1.00 86.81 87 THR A C 1
ATOM 728 O O . THR A 1 87 ? -26.628 -1.432 43.250 1.00 86.81 87 THR A O 1
ATOM 731 N N . ILE A 1 88 ? -26.349 -2.341 45.282 1.00 89.81 88 ILE A N 1
ATOM 732 C CA . ILE A 1 88 ? -24.969 -1.867 45.475 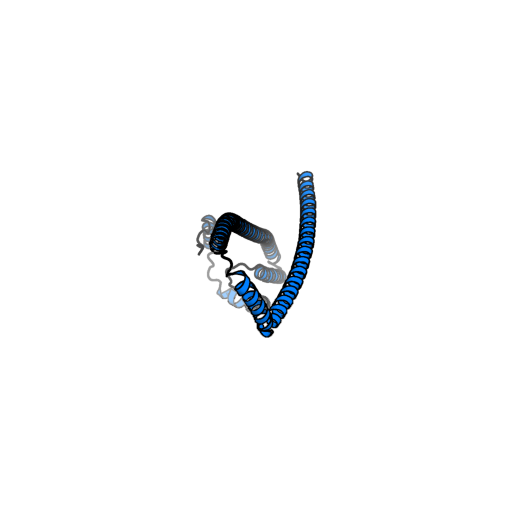1.00 89.81 88 ILE A CA 1
ATOM 733 C C . ILE A 1 88 ? -24.038 -2.469 44.412 1.00 89.81 88 ILE A C 1
ATOM 735 O O . ILE A 1 88 ? -23.207 -1.766 43.842 1.00 89.81 88 ILE A O 1
ATOM 739 N N . LEU A 1 89 ? -24.172 -3.765 44.111 1.00 89.19 89 LEU A N 1
ATOM 740 C CA . LEU A 1 89 ? -23.371 -4.423 43.073 1.00 89.19 89 LEU A CA 1
ATOM 741 C C . LEU A 1 89 ? -23.649 -3.848 41.679 1.00 89.19 89 LEU A C 1
ATOM 743 O O . LEU A 1 89 ? -22.714 -3.688 40.895 1.00 89.19 89 LEU A O 1
ATOM 747 N N . SER A 1 90 ? -24.899 -3.486 41.387 1.00 89.56 90 SER A N 1
ATOM 748 C CA . SER A 1 90 ? -25.285 -2.831 40.138 1.00 89.56 90 SER A CA 1
ATOM 749 C C . SER A 1 90 ? -24.704 -1.421 40.036 1.00 89.56 90 SER A C 1
ATOM 751 O O .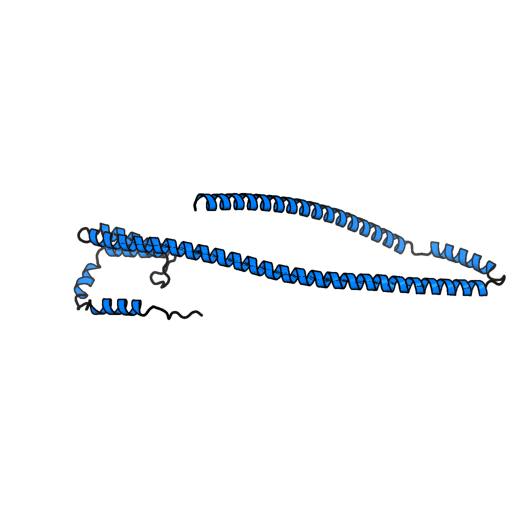 SER A 1 90 ? -24.164 -1.062 38.994 1.00 89.56 90 SER A O 1
ATOM 753 N N . GLU A 1 91 ? -24.723 -0.635 41.116 1.00 89.81 91 GLU A N 1
ATOM 754 C CA . GLU A 1 91 ? -24.067 0.680 41.156 1.00 89.81 91 GLU A CA 1
ATOM 755 C C . GLU A 1 91 ? -22.559 0.568 40.905 1.00 89.81 91 GLU A C 1
ATOM 757 O O . GLU A 1 91 ? -22.018 1.283 40.060 1.00 89.81 91 GLU A O 1
ATOM 762 N N . ILE A 1 92 ? -21.893 -0.383 41.568 1.00 90.12 92 ILE A N 1
ATOM 763 C CA . ILE A 1 92 ? -20.471 -0.668 41.345 1.00 90.12 92 ILE A CA 1
ATOM 764 C C . ILE A 1 92 ? -20.234 -1.054 39.879 1.00 90.12 92 ILE A C 1
ATOM 766 O O . ILE A 1 92 ? -19.355 -0.485 39.231 1.00 90.12 92 ILE A O 1
ATOM 770 N N . LYS A 1 93 ? -21.033 -1.980 39.332 1.00 90.94 93 LYS A N 1
ATOM 771 C CA . LYS A 1 93 ? -20.949 -2.399 37.926 1.00 90.94 93 LYS A CA 1
ATOM 772 C C . LYS A 1 93 ? -21.103 -1.212 36.978 1.00 90.94 93 LYS A C 1
ATOM 774 O O . LYS A 1 93 ? -20.302 -1.077 36.061 1.00 90.94 93 LYS A O 1
ATOM 779 N N . ASN A 1 94 ? -22.067 -0.329 37.221 1.00 91.00 94 ASN A N 1
ATOM 780 C CA . ASN A 1 94 ? -22.321 0.837 36.379 1.00 91.00 94 ASN A CA 1
ATOM 781 C C . ASN A 1 94 ? -21.121 1.794 36.324 1.00 91.00 94 ASN A C 1
ATOM 783 O O . ASN A 1 94 ? -20.826 2.337 35.259 1.00 91.00 94 ASN A O 1
ATOM 787 N N . GLU A 1 95 ? -20.407 1.992 37.435 1.00 90.75 95 GLU A N 1
ATOM 788 C CA . GLU A 1 95 ? -19.176 2.792 37.441 1.00 90.75 95 GLU A CA 1
ATOM 789 C C . GLU A 1 95 ? -18.055 2.127 36.628 1.00 90.75 95 GLU A C 1
ATOM 791 O O . GLU A 1 95 ? -17.410 2.786 35.808 1.00 90.75 95 GLU A O 1
ATOM 796 N N . TYR A 1 96 ? -17.871 0.810 36.758 1.00 89.00 96 TYR A N 1
ATOM 797 C CA . TYR A 1 96 ? -16.908 0.079 35.926 1.00 89.00 96 TYR A CA 1
ATOM 798 C C . TYR A 1 96 ? -17.298 0.071 34.442 1.00 89.00 96 TYR A C 1
ATOM 800 O O . TYR A 1 96 ? -16.437 0.283 33.590 1.00 89.00 96 TYR A O 1
ATOM 808 N N . ASP A 1 97 ? -18.579 -0.094 34.110 1.00 88.31 97 ASP A N 1
ATOM 809 C CA . ASP A 1 97 ? -19.076 -0.081 32.730 1.00 88.31 97 ASP A CA 1
ATOM 810 C C . ASP A 1 97 ? -18.832 1.285 32.058 1.00 88.31 97 ASP A C 1
ATOM 812 O O . ASP A 1 97 ? -18.509 1.339 30.868 1.00 88.31 97 ASP A O 1
ATOM 816 N N . LYS A 1 98 ? -18.919 2.403 32.800 1.00 90.12 98 LYS A N 1
ATOM 817 C CA . LYS A 1 98 ? -18.527 3.736 32.295 1.00 90.12 98 LYS A CA 1
ATOM 818 C C . LYS A 1 98 ? -17.039 3.790 31.949 1.00 90.12 98 LYS A C 1
ATOM 820 O O . LYS A 1 98 ? -16.681 4.254 30.867 1.00 90.12 98 LYS A O 1
ATOM 825 N N . ILE A 1 99 ? -16.181 3.290 32.839 1.00 88.56 99 ILE A N 1
ATOM 826 C CA . ILE A 1 99 ? -14.728 3.256 32.622 1.00 88.56 99 ILE A CA 1
ATOM 827 C C . ILE A 1 99 ? -14.392 2.379 31.408 1.00 88.56 99 ILE A C 1
ATOM 829 O O . ILE A 1 99 ? -13.654 2.807 30.523 1.00 88.56 99 ILE A O 1
ATOM 833 N N . ILE A 1 100 ? -14.986 1.187 31.312 1.00 87.38 100 ILE A N 1
ATOM 834 C CA . ILE A 1 100 ? -14.777 0.254 30.196 1.00 87.38 100 ILE A CA 1
ATOM 835 C C . ILE A 1 100 ? -15.225 0.873 28.866 1.00 87.38 100 ILE A C 1
ATOM 837 O O . ILE A 1 100 ? -14.541 0.712 27.854 1.00 87.38 100 ILE A O 1
ATOM 841 N N . LYS A 1 101 ? -16.341 1.614 28.845 1.00 88.44 101 LYS A N 1
ATOM 842 C CA . LYS A 1 101 ? -16.786 2.341 27.644 1.00 88.44 101 LYS A CA 1
ATOM 843 C C . LYS A 1 101 ? -15.756 3.367 27.182 1.00 88.44 101 LYS A C 1
ATOM 845 O O . LYS A 1 101 ? -15.468 3.406 25.988 1.00 88.44 101 LYS A O 1
ATOM 850 N N . ASN A 1 102 ? -15.181 4.142 28.099 1.00 88.44 102 ASN A N 1
ATOM 851 C CA . ASN A 1 102 ? -14.133 5.107 27.760 1.00 88.44 102 ASN A CA 1
ATOM 852 C C . ASN A 1 102 ? -12.889 4.398 27.209 1.00 88.44 102 ASN A C 1
ATOM 854 O O . ASN A 1 102 ? -12.428 4.739 26.125 1.00 88.44 102 ASN A O 1
ATOM 858 N N . ILE A 1 103 ? -12.441 3.322 27.864 1.00 87.00 103 ILE A N 1
ATOM 859 C CA . ILE A 1 103 ? -11.314 2.506 27.383 1.00 87.00 103 ILE A CA 1
ATOM 860 C C . ILE A 1 103 ? -11.583 1.964 25.970 1.00 87.00 103 ILE A C 1
ATOM 862 O O . ILE A 1 103 ? -10.690 1.971 25.125 1.00 87.00 103 ILE A O 1
ATOM 866 N N . LYS A 1 104 ? -12.816 1.531 25.668 1.00 86.38 104 LYS A N 1
ATOM 867 C CA . LYS A 1 104 ? -13.200 1.061 24.324 1.00 86.38 104 LYS A CA 1
ATOM 868 C C . LYS A 1 104 ? -13.068 2.168 23.274 1.00 86.38 104 LYS A C 1
ATOM 870 O O . LYS A 1 104 ? -12.637 1.889 22.155 1.00 86.38 104 LYS A O 1
ATOM 875 N N . VAL A 1 105 ? -13.440 3.403 23.615 1.00 89.50 105 VAL A N 1
ATOM 876 C CA . VAL A 1 105 ? -13.280 4.572 22.734 1.00 89.50 105 VAL A CA 1
ATOM 877 C C . VAL A 1 105 ? -11.797 4.861 22.501 1.00 89.50 105 VAL A C 1
ATOM 879 O O . VAL A 1 105 ? -11.378 4.917 21.344 1.00 89.50 105 VAL A O 1
ATOM 882 N N . ASP A 1 106 ? -10.997 4.918 23.564 1.00 87.75 106 ASP A N 1
ATOM 883 C CA . ASP A 1 106 ? -9.553 5.169 23.482 1.00 87.75 106 ASP A CA 1
ATOM 884 C C . ASP A 1 106 ? -8.844 4.094 22.645 1.00 87.75 106 ASP A C 1
ATOM 886 O O . ASP A 1 106 ? -7.991 4.378 21.803 1.00 87.75 106 ASP A O 1
ATOM 890 N N . GLN A 1 107 ? -9.228 2.828 22.814 1.00 86.38 107 GLN A N 1
ATOM 891 C CA . GLN A 1 107 ? -8.645 1.715 22.071 1.00 86.38 107 GLN A CA 1
ATOM 892 C C . GLN A 1 107 ? -8.995 1.769 20.576 1.00 86.38 107 GLN A C 1
ATOM 894 O O . GLN A 1 107 ? -8.158 1.438 19.729 1.00 86.38 107 GLN A O 1
ATOM 899 N N . ASN A 1 108 ? -10.197 2.239 20.230 1.00 88.25 108 ASN A N 1
ATOM 900 C CA . ASN A 1 108 ? -10.575 2.503 18.842 1.00 88.25 108 ASN A CA 1
ATOM 901 C C . ASN A 1 108 ? -9.759 3.654 18.243 1.00 88.25 108 ASN A C 1
ATOM 903 O O . ASN A 1 108 ? -9.300 3.543 17.104 1.00 88.25 108 ASN A O 1
ATOM 907 N N . GLU A 1 109 ? -9.529 4.723 19.006 1.00 92.81 109 GLU A N 1
ATOM 908 C CA . GLU A 1 109 ? -8.685 5.840 18.580 1.00 92.81 109 GLU A CA 1
ATOM 909 C C . GLU A 1 109 ? -7.234 5.394 18.358 1.00 92.81 109 GLU A C 1
ATOM 911 O O . GLU A 1 109 ? -6.649 5.670 17.309 1.00 92.81 109 GLU A O 1
ATOM 916 N N . ILE A 1 110 ? -6.672 4.603 19.275 1.00 90.69 110 ILE A N 1
ATOM 917 C CA . ILE A 1 110 ? -5.335 4.015 19.124 1.00 90.69 110 ILE A CA 1
ATOM 918 C C . ILE A 1 110 ? -5.253 3.162 17.852 1.00 90.69 110 ILE A C 1
ATOM 920 O O . ILE A 1 110 ? -4.277 3.257 17.103 1.00 90.69 110 ILE A O 1
ATOM 924 N N . ASN A 1 111 ? -6.261 2.332 17.578 1.00 89.75 111 ASN A N 1
ATOM 925 C CA . ASN A 1 111 ? -6.290 1.506 16.370 1.00 89.75 111 ASN A CA 1
ATOM 926 C C . ASN A 1 111 ? -6.366 2.358 15.098 1.00 89.75 111 ASN A C 1
ATOM 928 O O . ASN A 1 111 ? -5.640 2.097 14.135 1.00 89.75 111 ASN A O 1
ATOM 932 N N . PHE A 1 112 ? -7.179 3.414 15.109 1.00 93.69 112 PHE A N 1
ATOM 933 C CA . PHE A 1 112 ? -7.247 4.377 14.015 1.00 93.69 112 PHE A CA 1
ATOM 934 C C . PHE A 1 112 ? -5.891 5.058 13.768 1.00 93.69 112 PHE A C 1
ATOM 936 O O . PHE A 1 112 ? -5.416 5.111 12.629 1.00 93.69 112 PHE A O 1
ATOM 943 N N . LEU A 1 113 ? -5.227 5.521 14.831 1.00 95.06 113 LEU A N 1
ATOM 944 C CA . LEU A 1 113 ? -3.905 6.143 14.750 1.00 95.06 113 LEU A CA 1
ATOM 945 C C . LEU A 1 113 ? -2.852 5.170 14.206 1.00 95.06 113 LEU A C 1
ATOM 947 O O . LEU A 1 113 ? -2.093 5.541 13.309 1.00 95.06 113 LEU A O 1
ATOM 951 N N . LYS A 1 114 ? -2.845 3.910 14.661 1.00 92.69 114 LYS A N 1
ATOM 952 C CA . LYS A 1 114 ? -1.954 2.862 14.130 1.00 92.69 114 LYS A CA 1
ATOM 953 C C . LYS A 1 114 ? -2.135 2.668 12.625 1.00 92.69 114 LYS A C 1
ATOM 955 O O . LYS A 1 114 ? -1.144 2.654 11.895 1.00 92.69 114 LYS A O 1
ATOM 960 N N . MET A 1 115 ? -3.378 2.581 12.146 1.00 92.19 115 MET A N 1
ATOM 961 C CA . MET A 1 115 ? -3.655 2.457 10.710 1.00 92.19 115 MET A CA 1
ATOM 962 C C . MET A 1 115 ? -3.176 3.680 9.922 1.00 92.19 115 MET A C 1
ATOM 964 O O . MET A 1 115 ? -2.620 3.540 8.831 1.00 92.19 115 MET A O 1
ATOM 968 N N . LYS A 1 116 ? -3.364 4.890 10.462 1.00 95.44 116 LYS A N 1
ATOM 969 C CA . LYS A 1 116 ? -2.903 6.127 9.819 1.00 95.44 116 LYS A CA 1
ATOM 970 C C . LYS A 1 116 ? -1.376 6.179 9.722 1.00 95.44 116 LYS A C 1
ATOM 972 O O . LYS A 1 116 ? -0.857 6.527 8.665 1.00 95.44 116 LYS A O 1
ATOM 977 N N . ILE A 1 117 ? -0.668 5.785 10.782 1.00 93.19 117 ILE A N 1
ATOM 978 C CA . ILE A 1 117 ? 0.800 5.700 10.793 1.00 93.19 117 ILE A CA 1
ATOM 979 C C . ILE A 1 117 ? 1.290 4.696 9.746 1.00 93.19 117 ILE A C 1
ATOM 981 O O . ILE A 1 117 ? 2.170 5.030 8.960 1.00 93.19 117 ILE A O 1
ATOM 985 N N . GLN A 1 118 ? 0.693 3.503 9.673 1.00 91.94 118 GLN A N 1
ATOM 986 C CA . GLN A 1 118 ? 1.064 2.495 8.671 1.00 91.94 118 GLN A CA 1
ATOM 987 C C . GLN A 1 118 ? 0.904 3.011 7.236 1.00 91.94 118 GLN A C 1
ATOM 989 O O . GLN A 1 118 ? 1.796 2.820 6.411 1.00 91.94 118 GLN A O 1
ATOM 994 N N . ARG A 1 119 ? -0.195 3.719 6.938 1.00 91.38 119 ARG A N 1
ATOM 995 C CA . ARG A 1 119 ? -0.394 4.339 5.618 1.00 91.38 119 ARG A CA 1
ATOM 996 C C . ARG A 1 119 ? 0.675 5.384 5.304 1.00 91.38 119 ARG A C 1
ATOM 998 O O . ARG A 1 119 ? 1.182 5.403 4.188 1.00 91.38 119 ARG A O 1
ATOM 1005 N N . LEU A 1 120 ? 1.018 6.234 6.272 1.00 92.25 120 LEU A N 1
ATOM 1006 C CA . LEU A 1 120 ? 2.048 7.260 6.093 1.00 92.25 120 LEU A CA 1
ATOM 1007 C C . LEU A 1 120 ? 3.437 6.651 5.876 1.00 92.25 120 LEU A C 1
ATOM 1009 O O . LEU A 1 120 ? 4.187 7.146 5.038 1.00 92.25 120 LEU A O 1
ATOM 1013 N N . LEU A 1 121 ? 3.770 5.569 6.586 1.00 89.19 121 LEU A N 1
ATOM 1014 C CA . LEU A 1 121 ? 5.023 4.840 6.378 1.00 89.19 121 LEU A CA 1
ATOM 1015 C C . LEU A 1 121 ? 5.103 4.273 4.957 1.00 89.19 121 LEU A C 1
ATOM 1017 O O . LEU A 1 121 ? 6.064 4.567 4.252 1.00 89.19 121 LEU A O 1
ATOM 1021 N N . ALA A 1 122 ? 4.055 3.585 4.496 1.00 88.12 122 ALA A N 1
ATOM 1022 C CA . ALA A 1 122 ? 4.000 3.047 3.135 1.00 88.12 122 ALA A CA 1
ATOM 1023 C C . ALA A 1 122 ? 4.104 4.147 2.060 1.00 88.12 122 ALA A C 1
ATOM 1025 O O . ALA A 1 122 ? 4.800 3.995 1.058 1.00 88.12 122 ALA A O 1
ATOM 1026 N N . GLN A 1 123 ? 3.448 5.294 2.269 1.00 89.50 123 GLN A N 1
ATOM 1027 C CA . GLN A 1 123 ? 3.572 6.446 1.368 1.00 89.50 123 GLN A CA 1
ATOM 1028 C C . GLN A 1 123 ? 5.002 7.001 1.325 1.00 89.50 123 GLN A C 1
ATOM 1030 O O . GLN A 1 123 ? 5.483 7.377 0.255 1.00 89.50 123 GLN A O 1
ATOM 1035 N N . ASN A 1 124 ? 5.683 7.058 2.470 1.00 90.81 124 ASN A N 1
ATOM 1036 C CA . ASN A 1 124 ? 7.050 7.561 2.552 1.00 90.81 124 ASN A CA 1
ATOM 1037 C C . ASN A 1 124 ? 8.050 6.606 1.880 1.00 90.81 124 ASN A C 1
ATOM 1039 O O . ASN A 1 124 ? 8.892 7.052 1.102 1.00 90.81 124 ASN A O 1
ATOM 1043 N N . GLU A 1 125 ? 7.911 5.298 2.103 1.00 88.50 125 GLU A N 1
ATOM 1044 C CA . GLU A 1 125 ? 8.715 4.267 1.433 1.00 88.50 125 GLU A CA 1
ATOM 1045 C C . GLU A 1 125 ? 8.558 4.334 -0.092 1.00 88.50 125 GLU A C 1
ATOM 1047 O O . GLU A 1 125 ? 9.556 4.402 -0.811 1.00 88.50 125 GLU A O 1
ATOM 1052 N N . ASN A 1 126 ? 7.321 4.442 -0.590 1.00 89.75 126 ASN A N 1
ATOM 1053 C CA . ASN A 1 126 ? 7.049 4.598 -2.022 1.00 89.75 126 ASN A CA 1
ATOM 1054 C C . ASN A 1 126 ? 7.664 5.879 -2.597 1.00 89.75 126 ASN A C 1
ATOM 1056 O O . ASN A 1 126 ? 8.228 5.866 -3.691 1.00 89.75 126 ASN A O 1
ATOM 1060 N N . ARG A 1 127 ? 7.586 6.997 -1.864 1.00 91.06 127 ARG A N 1
ATOM 1061 C CA . ARG A 1 127 ? 8.204 8.262 -2.284 1.00 91.06 127 ARG A CA 1
ATOM 1062 C C . ARG A 1 127 ? 9.724 8.139 -2.373 1.00 91.06 127 ARG A C 1
ATOM 1064 O O . ARG A 1 127 ? 10.327 8.692 -3.294 1.00 91.06 127 ARG A O 1
ATOM 1071 N N . LEU A 1 128 ? 10.342 7.454 -1.415 1.00 91.19 128 LEU A N 1
ATOM 1072 C CA . LEU A 1 128 ? 11.783 7.239 -1.407 1.00 91.19 128 LEU A CA 1
ATOM 1073 C C . LEU A 1 128 ? 12.207 6.355 -2.584 1.00 91.19 128 LEU A C 1
ATOM 1075 O O . LEU A 1 128 ? 13.138 6.719 -3.301 1.00 91.19 128 LEU A O 1
ATOM 1079 N N . LEU A 1 129 ? 11.486 5.258 -2.827 1.00 93.19 129 LEU A N 1
ATOM 1080 C CA . LEU A 1 129 ? 11.720 4.369 -3.964 1.00 93.19 129 LEU A CA 1
ATOM 1081 C C . LEU A 1 129 ? 11.604 5.119 -5.296 1.00 93.19 129 LEU A C 1
ATOM 1083 O O . LEU A 1 129 ? 12.515 5.060 -6.116 1.00 93.19 129 LEU A O 1
ATOM 1087 N N . LEU A 1 130 ? 10.540 5.908 -5.472 1.00 91.12 130 LEU A N 1
ATOM 1088 C CA . LEU A 1 130 ? 10.339 6.711 -6.677 1.00 91.12 130 LEU A CA 1
ATOM 1089 C C . LEU A 1 130 ? 11.496 7.692 -6.912 1.00 91.12 130 LEU A C 1
ATOM 1091 O O . LEU A 1 130 ? 11.917 7.893 -8.051 1.00 91.12 130 LEU A O 1
ATOM 1095 N N . LYS A 1 131 ? 12.039 8.291 -5.845 1.00 94.12 131 LYS A N 1
ATOM 1096 C CA . LYS A 1 131 ? 13.197 9.188 -5.944 1.00 94.12 131 LYS A CA 1
ATOM 1097 C C . LYS A 1 131 ? 14.445 8.447 -6.435 1.00 94.12 131 LYS A C 1
ATOM 1099 O O . LYS A 1 131 ? 15.148 8.985 -7.286 1.00 94.12 131 LYS A O 1
ATOM 1104 N N . TYR A 1 132 ? 14.704 7.242 -5.924 1.00 93.62 132 TYR A N 1
ATOM 1105 C CA . TYR A 1 132 ? 15.829 6.414 -6.371 1.00 93.62 132 TYR A CA 1
ATOM 1106 C C . TYR A 1 132 ? 15.684 5.987 -7.834 1.00 93.62 132 TYR A C 1
ATOM 1108 O O . TYR A 1 132 ? 16.619 6.172 -8.607 1.00 93.62 132 TYR A O 1
ATOM 1116 N N . GLU A 1 133 ? 14.508 5.503 -8.236 1.00 89.50 133 GLU A N 1
ATOM 1117 C CA . GLU A 1 133 ? 14.244 5.115 -9.628 1.00 89.50 133 GLU A CA 1
ATOM 1118 C C . GLU A 1 133 ? 14.359 6.310 -10.585 1.00 89.50 133 GLU A C 1
ATOM 1120 O O . GLU A 1 133 ? 14.970 6.212 -11.645 1.00 89.50 133 GLU A O 1
ATOM 1125 N N . THR A 1 134 ? 13.863 7.487 -10.186 1.00 92.31 134 THR A N 1
ATOM 1126 C CA . THR A 1 134 ? 13.993 8.710 -10.998 1.00 92.31 134 THR A CA 1
ATOM 1127 C C . THR A 1 134 ? 15.456 9.121 -11.178 1.00 92.31 134 THR A C 1
ATOM 1129 O O . THR A 1 134 ? 15.848 9.543 -12.263 1.00 92.31 134 THR A O 1
ATOM 1132 N N . GLN A 1 135 ? 16.270 9.024 -10.123 1.00 95.06 135 GLN A N 1
ATOM 1133 C CA . GLN A 1 135 ? 17.701 9.327 -10.191 1.00 95.06 135 GLN A CA 1
ATOM 1134 C C . GLN A 1 135 ? 18.416 8.352 -11.137 1.00 95.06 135 GLN A C 1
ATOM 1136 O O . GLN A 1 135 ? 19.146 8.784 -12.025 1.00 95.06 135 GLN A O 1
ATOM 1141 N N . ARG A 1 136 ? 18.138 7.053 -10.993 1.00 94.12 136 ARG A N 1
ATOM 1142 C CA . ARG A 1 136 ? 18.700 5.997 -11.838 1.00 94.12 136 ARG A CA 1
ATOM 1143 C C . ARG A 1 136 ? 18.318 6.166 -13.308 1.00 94.12 136 ARG A C 1
ATOM 1145 O O . ARG A 1 136 ? 19.173 6.016 -14.173 1.00 94.12 136 ARG A O 1
ATOM 1152 N N . ASN A 1 137 ? 17.064 6.509 -13.596 1.00 93.25 137 ASN A N 1
ATOM 1153 C CA . ASN A 1 137 ? 16.620 6.756 -14.968 1.00 93.25 137 ASN A CA 1
ATOM 1154 C C . ASN A 1 137 ? 17.369 7.927 -15.603 1.00 93.25 137 ASN A C 1
ATOM 1156 O O . ASN A 1 137 ? 17.803 7.803 -16.739 1.00 93.25 137 ASN A O 1
ATOM 1160 N N . LYS A 1 138 ? 17.609 9.014 -14.861 1.00 95.75 138 LYS A N 1
ATOM 1161 C CA . LYS A 1 138 ? 18.415 10.139 -15.364 1.00 95.75 138 LYS A CA 1
ATOM 1162 C C . LYS A 1 138 ? 19.856 9.741 -15.675 1.00 95.75 138 LYS A C 1
ATOM 1164 O O . LYS A 1 138 ? 20.416 10.202 -16.663 1.00 95.75 138 LYS A O 1
ATOM 1169 N N . GLU A 1 139 ? 20.465 8.904 -14.838 1.00 95.75 139 GLU A N 1
ATOM 1170 C CA . GLU A 1 139 ? 21.820 8.390 -15.081 1.00 95.75 139 GLU A CA 1
ATOM 1171 C C . GLU A 1 139 ? 21.864 7.515 -16.340 1.00 95.75 139 GLU A C 1
ATOM 1173 O O . GLU A 1 139 ? 22.765 7.667 -17.162 1.00 95.75 139 GLU A O 1
ATOM 1178 N N . LEU A 1 140 ? 20.866 6.646 -16.527 1.00 95.19 140 LEU A N 1
ATOM 1179 C CA . LEU A 1 140 ? 20.742 5.809 -17.722 1.00 95.19 140 LEU A CA 1
ATOM 1180 C C . LEU A 1 140 ? 20.461 6.628 -18.987 1.00 95.19 140 LEU A C 1
ATOM 1182 O O . LEU A 1 140 ? 21.041 6.335 -20.027 1.00 95.19 140 LEU A O 1
ATOM 1186 N N . GLU A 1 141 ? 19.615 7.656 -18.908 1.00 94.19 141 GLU A N 1
ATOM 1187 C CA . GLU A 1 141 ? 19.362 8.592 -20.012 1.00 94.19 141 GLU A CA 1
ATOM 1188 C C . GLU A 1 141 ? 20.648 9.322 -20.418 1.00 94.19 141 GLU A C 1
ATOM 1190 O O . GLU A 1 141 ? 20.975 9.362 -21.601 1.00 94.19 141 GLU A O 1
ATOM 1195 N N . SER A 1 142 ? 21.435 9.802 -19.449 1.00 96.12 142 SER A N 1
ATOM 1196 C CA . SER A 1 142 ? 22.733 10.435 -19.724 1.00 96.12 142 SER A CA 1
ATOM 1197 C C . SER A 1 142 ? 23.708 9.475 -20.413 1.00 96.12 142 SER A C 1
ATOM 1199 O O . SER A 1 142 ? 24.348 9.848 -21.393 1.00 96.12 142 SER A O 1
ATOM 1201 N N . GLN A 1 143 ? 23.805 8.228 -19.938 1.00 96.81 143 GLN A N 1
ATOM 1202 C CA . GLN A 1 143 ? 24.659 7.208 -20.562 1.00 96.81 143 GLN A CA 1
ATOM 1203 C C . GLN A 1 143 ? 24.196 6.861 -21.981 1.00 96.81 143 GLN A C 1
ATOM 1205 O O . GLN A 1 143 ? 25.018 6.660 -22.875 1.00 96.81 143 GLN A O 1
ATOM 1210 N N . LEU A 1 144 ? 22.882 6.788 -22.201 1.00 95.81 144 LEU A N 1
ATOM 1211 C CA . LEU A 1 144 ? 22.311 6.546 -23.520 1.00 95.81 144 LEU A CA 1
ATOM 1212 C C . LEU A 1 144 ? 22.675 7.682 -24.482 1.00 95.81 144 LEU A C 1
ATOM 1214 O O . LEU A 1 144 ? 23.101 7.413 -25.604 1.00 95.81 144 LEU A O 1
ATOM 1218 N N . ASP A 1 145 ? 22.543 8.933 -24.043 1.00 95.75 145 ASP A N 1
ATOM 1219 C CA . ASP A 1 145 ? 22.889 10.105 -24.845 1.00 95.75 145 ASP A CA 1
ATOM 1220 C C . ASP A 1 145 ? 24.382 10.122 -25.201 1.00 95.75 145 ASP A C 1
ATOM 1222 O O . ASP A 1 145 ? 24.730 10.326 -26.368 1.00 95.75 145 ASP A O 1
ATOM 1226 N N . GLU A 1 146 ? 25.263 9.825 -24.242 1.00 96.75 146 GLU A N 1
ATOM 1227 C CA . GLU A 1 146 ? 26.704 9.679 -24.477 1.00 96.75 146 GLU A CA 1
ATOM 1228 C C . GLU A 1 146 ? 26.990 8.614 -25.547 1.00 96.75 146 GLU A C 1
ATOM 1230 O O . GLU A 1 146 ? 27.630 8.912 -26.561 1.00 96.75 146 GLU A O 1
ATOM 1235 N N . LEU A 1 147 ? 26.428 7.411 -25.407 1.00 95.56 147 LEU A N 1
ATOM 1236 C CA . LEU A 1 147 ? 26.593 6.332 -26.386 1.00 95.56 147 LEU A CA 1
ATOM 1237 C C . LEU A 1 147 ? 26.033 6.693 -27.767 1.00 95.56 147 LEU A C 1
ATOM 1239 O O . LEU A 1 147 ? 26.623 6.348 -28.791 1.00 95.56 147 LEU A O 1
ATOM 1243 N N . ILE A 1 148 ? 24.907 7.408 -27.833 1.00 96.12 148 ILE A N 1
ATOM 1244 C CA . ILE A 1 148 ? 24.345 7.894 -29.100 1.00 96.12 148 ILE A CA 1
ATOM 1245 C C . ILE A 1 148 ? 25.310 8.883 -29.761 1.00 96.12 148 ILE A C 1
ATOM 1247 O O . ILE A 1 148 ? 25.500 8.831 -30.982 1.00 96.12 148 ILE A O 1
ATOM 1251 N N . THR A 1 149 ? 25.917 9.790 -28.991 1.00 96.31 149 THR A N 1
ATOM 1252 C CA . THR A 1 149 ? 26.900 10.736 -29.535 1.00 96.31 149 THR A CA 1
ATOM 1253 C C . THR A 1 149 ? 28.165 10.036 -30.024 1.00 96.31 149 THR A C 1
ATOM 1255 O O . THR A 1 149 ? 28.624 10.344 -31.126 1.00 96.31 149 THR A O 1
ATOM 1258 N N . GLU A 1 150 ? 28.668 9.046 -29.286 1.00 95.75 150 GLU A N 1
ATOM 1259 C CA . GLU A 1 150 ? 29.819 8.227 -29.678 1.00 95.75 150 GLU A CA 1
ATOM 1260 C C . GLU A 1 150 ? 29.527 7.364 -30.913 1.00 95.75 150 GLU A C 1
ATOM 1262 O O . GLU A 1 150 ? 30.375 7.199 -31.785 1.00 95.75 150 GLU A O 1
ATOM 1267 N N . ASN A 1 151 ? 28.309 6.848 -31.062 1.00 94.38 151 ASN A N 1
ATOM 1268 C CA . ASN A 1 151 ? 27.944 6.068 -32.241 1.00 94.38 151 ASN A CA 1
ATOM 1269 C C . ASN A 1 151 ? 27.835 6.955 -33.498 1.00 94.38 151 ASN A C 1
ATOM 1271 O O . ASN A 1 151 ? 28.292 6.577 -34.578 1.00 94.38 151 ASN A O 1
ATOM 1275 N N . LYS A 1 152 ? 27.298 8.177 -33.362 1.00 95.75 152 LYS A N 1
ATOM 1276 C CA . LYS A 1 152 ? 27.273 9.180 -34.449 1.00 95.75 152 LYS A CA 1
ATOM 1277 C C . LYS A 1 152 ? 28.691 9.581 -34.865 1.00 95.75 152 LYS A C 1
ATOM 1279 O O . LYS A 1 152 ? 29.042 9.464 -36.035 1.00 95.75 152 LYS A O 1
ATOM 1284 N N . SER A 1 153 ? 29.475 9.993 -33.872 1.00 96.00 153 SER A N 1
ATOM 1285 C CA . SER A 1 153 ? 30.901 9.719 -33.713 1.00 96.00 153 SER A CA 1
ATOM 1286 C C . SER A 1 153 ? 31.596 8.820 -34.732 1.00 96.00 153 SER A C 1
ATOM 1288 O O . SER A 1 153 ? 32.113 9.224 -35.778 1.00 96.00 153 SER A O 1
ATOM 1290 N N . LEU A 1 154 ? 31.580 7.545 -34.364 1.00 95.19 154 LEU A N 1
ATOM 1291 C CA . LEU A 1 154 ? 32.184 6.434 -35.071 1.00 95.19 154 LEU A CA 1
ATOM 1292 C C . LEU A 1 154 ? 31.598 6.264 -36.469 1.00 95.19 154 LEU A C 1
ATOM 1294 O O . LEU A 1 154 ? 32.354 6.048 -37.408 1.00 95.19 154 LEU A O 1
ATOM 1298 N N . SER A 1 155 ? 30.283 6.419 -36.638 1.00 94.62 155 SER A N 1
ATOM 1299 C CA . SER A 1 155 ? 29.627 6.323 -37.948 1.00 94.62 155 SER A CA 1
ATOM 1300 C C . SER A 1 155 ? 30.158 7.364 -38.935 1.00 94.62 155 SER A C 1
ATOM 1302 O O . SER A 1 155 ? 30.387 7.046 -40.102 1.00 94.62 155 SER A O 1
ATOM 1304 N N . TYR A 1 156 ? 30.395 8.597 -38.477 1.00 95.75 156 TYR A N 1
ATOM 1305 C CA . TYR A 1 156 ? 31.014 9.638 -39.296 1.00 95.75 156 TYR A CA 1
ATOM 1306 C C . TYR A 1 156 ? 32.439 9.246 -39.706 1.00 95.75 156 TYR A C 1
ATOM 1308 O O . TYR A 1 156 ? 32.761 9.267 -40.893 1.00 95.75 156 TYR A O 1
ATOM 1316 N N . TYR A 1 157 ? 33.263 8.811 -38.748 1.00 94.81 157 TYR A N 1
ATOM 1317 C CA . TYR A 1 157 ? 34.637 8.374 -39.016 1.00 94.81 157 TYR A CA 1
ATOM 1318 C C . TYR A 1 157 ? 34.700 7.188 -39.992 1.00 94.81 157 TYR A C 1
ATOM 1320 O O . TYR A 1 157 ? 35.547 7.139 -40.883 1.00 94.81 157 TYR A O 1
ATOM 1328 N N . LEU A 1 158 ? 33.788 6.227 -39.847 1.00 93.88 158 LEU A N 1
ATOM 1329 C CA . LEU A 1 158 ? 33.722 5.033 -40.685 1.00 93.88 158 LEU A CA 1
ATOM 1330 C C . LEU A 1 158 ? 33.333 5.394 -42.124 1.00 93.88 158 LEU A C 1
ATOM 1332 O O . LEU A 1 158 ? 33.944 4.888 -43.064 1.00 93.88 158 LEU A O 1
ATOM 1336 N N . ASN A 1 159 ? 32.388 6.323 -42.296 1.00 92.88 159 ASN A N 1
ATOM 1337 C CA . ASN A 1 159 ? 32.053 6.874 -43.609 1.00 92.88 159 ASN A CA 1
ATOM 1338 C C . ASN A 1 159 ? 33.241 7.617 -44.232 1.00 92.88 159 ASN A C 1
ATOM 1340 O O . ASN A 1 159 ? 33.559 7.368 -45.388 1.00 92.88 159 ASN A O 1
ATOM 1344 N N . GLU A 1 160 ? 33.954 8.449 -43.470 1.00 93.94 160 GLU A N 1
ATOM 1345 C CA . GLU A 1 160 ? 35.150 9.144 -43.966 1.00 93.94 160 GLU A CA 1
ATOM 1346 C C . GLU A 1 160 ? 36.225 8.155 -44.450 1.00 93.94 160 GLU A C 1
ATOM 1348 O O . GLU A 1 160 ? 36.804 8.323 -45.527 1.00 93.94 160 GLU A O 1
ATOM 1353 N N . LYS A 1 161 ? 36.472 7.078 -43.690 1.00 93.44 161 LYS A N 1
ATOM 1354 C CA . LYS A 1 161 ? 37.412 6.018 -44.085 1.00 93.44 161 LYS A CA 1
ATOM 1355 C C . LYS A 1 161 ? 36.949 5.240 -45.308 1.00 93.44 161 LYS A C 1
ATOM 1357 O O . LYS A 1 161 ? 37.778 4.941 -46.167 1.00 93.44 161 LYS A O 1
ATOM 1362 N N . ARG A 1 162 ? 35.655 4.931 -45.400 1.00 91.94 162 ARG A N 1
ATOM 1363 C CA . ARG A 1 162 ? 35.072 4.273 -46.572 1.00 91.94 162 ARG A CA 1
ATOM 1364 C C . ARG A 1 162 ? 35.250 5.136 -47.819 1.00 91.94 162 ARG A C 1
ATOM 1366 O O . ARG A 1 162 ? 35.752 4.641 -48.820 1.00 91.94 162 ARG A O 1
ATOM 1373 N N . ASP A 1 163 ? 34.927 6.422 -47.735 1.00 92.19 163 ASP A N 1
ATOM 1374 C CA . ASP A 1 163 ? 35.036 7.350 -48.861 1.00 92.19 163 ASP A CA 1
ATOM 1375 C C . ASP A 1 163 ? 36.505 7.550 -49.287 1.00 92.19 163 ASP A C 1
ATOM 1377 O O . ASP A 1 163 ? 36.810 7.646 -50.476 1.00 92.19 163 ASP A O 1
ATOM 1381 N N . ALA A 1 164 ? 37.447 7.580 -48.335 1.00 90.38 164 ALA A N 1
ATOM 1382 C CA . ALA A 1 164 ? 38.879 7.617 -48.639 1.00 90.38 164 ALA A CA 1
ATOM 1383 C C . ALA A 1 164 ? 39.355 6.341 -49.357 1.00 90.38 164 ALA A C 1
ATOM 1385 O O . ALA A 1 164 ? 40.150 6.422 -50.294 1.00 90.38 164 ALA A O 1
ATOM 1386 N N . PHE A 1 165 ? 38.855 5.176 -48.940 1.00 90.88 165 PHE A N 1
ATOM 1387 C CA . PHE A 1 165 ? 39.166 3.899 -49.575 1.00 90.88 165 PHE A CA 1
ATOM 1388 C C . PHE A 1 165 ? 38.560 3.788 -50.982 1.00 90.88 165 PHE A C 1
ATOM 1390 O O . PHE A 1 165 ? 39.245 3.361 -51.906 1.00 90.88 165 PHE A O 1
ATOM 1397 N N . GLU A 1 166 ? 37.323 4.249 -51.188 1.00 89.94 166 GLU A N 1
ATOM 1398 C CA . GLU A 1 166 ? 36.708 4.321 -52.523 1.00 89.94 166 GLU A CA 1
ATOM 1399 C C . GLU A 1 166 ? 37.520 5.206 -53.477 1.00 89.94 166 GLU A C 1
ATOM 1401 O O . GLU A 1 166 ? 37.778 4.812 -54.613 1.00 89.94 166 GLU A O 1
ATOM 1406 N N . ARG A 1 167 ? 37.991 6.372 -53.011 1.00 87.62 167 ARG A N 1
ATOM 1407 C CA . ARG A 1 167 ? 38.875 7.243 -53.806 1.00 87.62 167 ARG A CA 1
ATOM 1408 C C . ARG A 1 167 ? 40.206 6.576 -54.140 1.00 87.62 167 ARG A C 1
ATOM 1410 O O . ARG A 1 167 ? 40.709 6.766 -55.243 1.00 87.62 167 ARG A O 1
ATOM 1417 N N . PHE A 1 168 ? 40.778 5.823 -53.201 1.00 87.81 168 PHE A N 1
ATOM 1418 C CA . PHE A 1 168 ? 42.002 5.061 -53.441 1.00 87.81 168 PHE A CA 1
ATOM 1419 C C . PHE A 1 168 ? 41.794 4.010 -54.543 1.00 87.81 168 PHE A C 1
ATOM 1421 O O . PHE A 1 168 ? 42.564 3.987 -55.498 1.00 87.81 168 PHE A O 1
ATOM 1428 N N . LEU A 1 169 ? 40.715 3.223 -54.468 1.00 81.44 169 LEU A N 1
ATOM 1429 C CA . LEU A 1 169 ? 40.382 2.213 -55.480 1.00 81.44 169 LEU A CA 1
ATOM 1430 C C . LEU A 1 169 ? 40.103 2.817 -56.863 1.00 81.44 169 LEU A C 1
ATOM 1432 O O . LEU A 1 169 ? 40.511 2.256 -57.875 1.00 81.44 169 LEU A O 1
ATOM 1436 N N . LEU A 1 170 ? 39.402 3.953 -56.926 1.00 81.00 170 LEU A N 1
ATOM 1437 C CA . LEU A 1 170 ? 39.157 4.667 -58.185 1.00 81.00 170 LEU A CA 1
ATOM 1438 C C . LEU A 1 170 ? 40.471 5.086 -58.850 1.00 81.00 170 LEU A C 1
ATOM 1440 O O . LEU A 1 170 ? 40.645 4.870 -60.045 1.00 81.00 170 LEU A O 1
ATOM 1444 N N . LYS A 1 171 ? 41.413 5.607 -58.062 1.00 77.31 171 LYS A N 1
ATOM 1445 C CA . LYS A 1 171 ? 42.727 6.017 -58.554 1.00 77.31 171 LYS A CA 1
ATOM 1446 C C . LYS A 1 171 ? 43.569 4.832 -59.045 1.00 77.31 171 LYS A C 1
ATOM 1448 O O . LYS A 1 171 ? 44.231 4.942 -60.069 1.00 77.31 171 LYS A O 1
ATOM 1453 N N . GLU A 1 172 ? 43.517 3.698 -58.347 1.00 70.44 172 GLU A N 1
ATOM 1454 C CA . GLU A 1 172 ? 44.208 2.466 -58.755 1.00 70.44 172 GLU A CA 1
ATOM 1455 C C . GLU A 1 172 ? 43.649 1.906 -60.077 1.00 70.44 172 GLU A C 1
ATOM 1457 O O . GLU A 1 172 ? 44.409 1.457 -60.932 1.00 70.44 172 GLU A O 1
ATOM 1462 N N . ASN A 1 173 ? 42.333 2.004 -60.295 1.00 61.22 173 ASN A N 1
ATOM 1463 C CA . ASN A 1 173 ? 41.706 1.597 -61.556 1.00 61.22 173 ASN A CA 1
ATOM 1464 C C . ASN A 1 173 ? 42.056 2.536 -62.725 1.00 61.22 173 ASN A C 1
ATOM 1466 O O . ASN A 1 173 ? 42.297 2.056 -63.829 1.00 61.22 173 ASN A O 1
ATOM 1470 N N . GLU A 1 174 ? 42.125 3.852 -62.496 1.00 61.44 174 GLU A N 1
ATOM 1471 C CA . GLU A 1 174 ? 42.526 4.835 -63.518 1.00 61.44 174 GLU A CA 1
ATOM 1472 C C . GLU A 1 174 ? 43.995 4.669 -63.958 1.00 61.44 174 GLU A C 1
ATOM 1474 O O . GLU A 1 174 ? 44.327 4.927 -65.114 1.00 61.44 174 GLU A O 1
ATOM 1479 N N . GLU A 1 175 ? 44.878 4.193 -63.073 1.00 58.44 175 GLU A N 1
ATOM 1480 C CA . GLU A 1 175 ? 46.290 3.912 -63.387 1.00 58.44 175 GLU A CA 1
ATOM 1481 C C . GLU A 1 175 ? 46.495 2.584 -64.156 1.00 58.44 175 GLU A C 1
ATOM 1483 O O . GLU A 1 175 ? 47.567 2.365 -64.726 1.00 58.44 175 GLU A O 1
ATOM 1488 N N . LEU A 1 176 ? 45.475 1.717 -64.230 1.00 50.75 176 LEU A N 1
ATOM 1489 C CA . LEU A 1 176 ? 45.534 0.399 -64.879 1.00 50.75 176 LEU A CA 1
ATOM 1490 C C . LEU A 1 176 ? 44.828 0.324 -66.248 1.00 50.75 176 LEU A C 1
ATOM 1492 O O . LEU A 1 176 ? 44.983 -0.684 -66.937 1.00 50.75 176 LEU A O 1
ATOM 1496 N N . GLU A 1 177 ? 44.105 1.358 -66.699 1.00 47.19 177 GLU A N 1
ATOM 1497 C CA . GLU A 1 177 ? 43.406 1.365 -68.001 1.00 47.19 177 GLU A CA 1
ATOM 1498 C C . GLU A 1 177 ? 44.356 1.521 -69.213 1.00 47.19 177 GLU A C 1
ATOM 1500 O O . GLU A 1 177 ? 44.385 2.527 -69.921 1.00 47.19 177 GLU A O 1
ATOM 1505 N N . GLY A 1 178 ? 45.121 0.464 -69.494 1.00 52.59 178 GLY A N 1
ATOM 1506 C CA . GLY A 1 178 ? 45.638 0.143 -70.825 1.00 52.59 178 GLY A CA 1
ATOM 1507 C C . GLY A 1 178 ? 44.625 -0.683 -71.645 1.00 52.59 178 GLY A C 1
ATOM 1508 O O . GLY A 1 178 ? 43.713 -1.293 -71.082 1.00 52.59 178 GLY A O 1
ATOM 1509 N N . PRO A 1 179 ? 44.771 -0.757 -72.984 1.00 48.62 179 PRO A N 1
ATOM 1510 C CA . PRO A 1 179 ? 43.767 -1.313 -73.908 1.00 48.62 179 PRO A CA 1
ATOM 1511 C C . PRO A 1 179 ? 43.445 -2.819 -73.754 1.00 48.62 179 PRO A C 1
ATOM 1513 O O . PRO A 1 179 ? 42.584 -3.327 -74.473 1.00 48.62 179 PRO A O 1
ATOM 1516 N N . GLU A 1 180 ? 44.062 -3.537 -72.811 1.00 50.56 180 GLU A N 1
ATOM 1517 C CA . GLU A 1 180 ? 43.818 -4.966 -72.548 1.00 50.56 180 GLU A CA 1
ATOM 1518 C C . GLU A 1 180 ? 42.585 -5.249 -71.653 1.00 50.56 180 GLU A C 1
ATOM 1520 O O . GLU A 1 180 ? 42.038 -6.351 -71.694 1.00 50.56 180 GLU A O 1
ATOM 1525 N N . ILE A 1 181 ? 42.066 -4.264 -70.905 1.00 50.06 181 ILE A N 1
ATOM 1526 C CA . ILE A 1 181 ? 40.983 -4.472 -69.910 1.00 50.06 181 ILE A CA 1
ATOM 1527 C C . ILE A 1 181 ? 39.579 -4.589 -70.542 1.00 50.06 181 ILE A C 1
ATOM 1529 O O . ILE A 1 181 ? 38.663 -5.186 -69.967 1.00 50.06 181 ILE A O 1
ATOM 1533 N N . SER A 1 182 ? 39.387 -4.090 -71.768 1.00 48.16 182 SER A N 1
ATOM 1534 C CA . SER A 1 182 ? 38.076 -4.148 -72.441 1.00 48.16 182 SER A CA 1
ATOM 1535 C C . SER A 1 182 ? 37.618 -5.580 -72.773 1.00 48.16 182 SER A C 1
ATOM 1537 O O . SER A 1 182 ? 36.416 -5.847 -72.791 1.00 48.16 182 SER A O 1
ATOM 1539 N N . GLY A 1 183 ? 38.559 -6.517 -72.959 1.00 51.56 183 GLY A N 1
ATOM 1540 C CA . GLY A 1 183 ? 38.269 -7.940 -73.170 1.00 51.56 183 GLY A CA 1
ATOM 1541 C C . GLY A 1 183 ? 37.867 -8.665 -71.883 1.00 51.56 183 GLY A C 1
ATOM 1542 O O . GLY A 1 183 ? 36.869 -9.384 -71.864 1.00 51.56 183 GLY A O 1
ATOM 1543 N N . GLN A 1 184 ? 38.577 -8.404 -70.780 1.00 53.34 184 GLN A N 1
ATOM 1544 C CA . GLN A 1 184 ? 38.319 -9.032 -69.476 1.00 53.34 184 GLN A CA 1
ATOM 1545 C C . GLN A 1 184 ? 37.007 -8.550 -68.836 1.00 53.34 184 GLN A C 1
ATOM 1547 O O . GLN A 1 184 ? 36.336 -9.306 -68.136 1.00 53.34 184 GLN A O 1
ATOM 1552 N N . ASN A 1 185 ? 36.574 -7.318 -69.123 1.00 55.78 185 ASN A N 1
ATOM 1553 C CA . ASN A 1 185 ? 35.307 -6.785 -68.616 1.00 55.78 185 ASN A CA 1
ATOM 1554 C C . ASN A 1 185 ? 34.064 -7.491 -69.183 1.00 55.78 185 ASN A C 1
ATOM 1556 O O . ASN A 1 185 ? 33.050 -7.572 -68.487 1.00 55.78 185 ASN A O 1
ATOM 1560 N N . ASN A 1 186 ? 34.129 -8.030 -70.405 1.00 57.44 186 ASN A N 1
ATOM 1561 C CA . ASN A 1 186 ? 33.040 -8.835 -70.967 1.00 57.44 186 ASN A CA 1
ATOM 1562 C C . ASN A 1 186 ? 32.983 -10.225 -70.319 1.00 57.44 186 ASN A C 1
ATOM 1564 O O . ASN A 1 186 ? 31.903 -10.685 -69.952 1.00 57.44 186 ASN A O 1
ATOM 1568 N N . GLU A 1 187 ? 34.143 -10.828 -70.066 1.00 60.41 187 GLU A N 1
ATOM 1569 C CA . GLU A 1 187 ? 34.274 -12.128 -69.399 1.00 60.41 187 GLU A CA 1
ATOM 1570 C C . GLU A 1 187 ? 33.823 -12.060 -67.922 1.00 60.41 187 GLU A C 1
ATOM 1572 O O . GLU A 1 187 ? 33.086 -12.920 -67.439 1.00 60.41 187 GLU A O 1
ATOM 1577 N N . ILE A 1 188 ? 34.136 -10.965 -67.215 1.00 62.75 188 ILE A N 1
ATOM 1578 C CA . ILE A 1 188 ? 33.644 -10.689 -65.852 1.00 62.75 188 ILE A CA 1
ATOM 1579 C C . ILE A 1 188 ? 32.125 -10.453 -65.833 1.00 62.75 188 ILE A C 1
ATOM 1581 O O . ILE A 1 188 ? 31.452 -10.819 -64.864 1.00 62.75 188 ILE A O 1
ATOM 1585 N N . LYS A 1 189 ? 31.553 -9.853 -66.885 1.00 70.38 189 LYS A N 1
ATOM 1586 C CA . LYS A 1 189 ? 30.099 -9.649 -67.003 1.00 70.38 189 LYS A CA 1
ATOM 1587 C C . LYS A 1 189 ? 29.366 -10.975 -67.193 1.00 70.38 189 LYS A C 1
ATOM 1589 O O . LYS A 1 189 ? 28.360 -11.204 -66.521 1.00 70.38 189 LYS A O 1
ATOM 1594 N N . GLU A 1 190 ? 29.901 -11.854 -68.038 1.00 68.75 190 GLU A N 1
ATOM 1595 C CA . GLU A 1 190 ? 29.379 -13.209 -68.239 1.00 68.75 190 GLU A CA 1
ATOM 1596 C C . GLU A 1 190 ? 29.515 -14.062 -66.971 1.00 68.75 190 GLU A C 1
ATOM 1598 O O . GLU A 1 190 ? 28.546 -14.702 -66.559 1.00 68.75 190 GLU A O 1
ATOM 1603 N N . LEU A 1 191 ? 30.652 -13.992 -66.270 1.00 62.84 191 LEU A N 1
ATOM 1604 C CA . LEU A 1 191 ? 30.852 -14.682 -64.991 1.00 62.84 191 LEU A CA 1
ATOM 1605 C C . LEU A 1 191 ? 29.933 -14.150 -63.878 1.00 62.84 191 LEU A C 1
ATOM 1607 O O . LEU A 1 191 ? 29.410 -14.946 -63.098 1.00 62.84 191 LEU A O 1
ATOM 1611 N N . LYS A 1 192 ? 29.652 -12.839 -63.820 1.00 66.62 192 LYS A N 1
ATOM 1612 C CA . LYS A 1 192 ? 28.671 -12.255 -62.880 1.00 66.62 192 LYS A CA 1
ATOM 1613 C C . LYS A 1 192 ? 27.230 -12.664 -63.199 1.00 66.62 192 LYS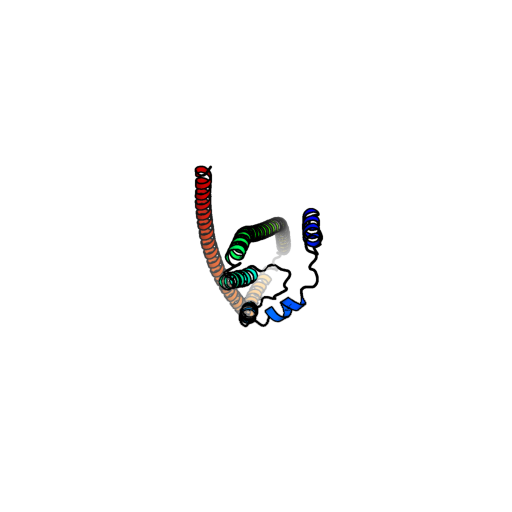 A C 1
ATOM 1615 O O . LYS A 1 192 ? 26.439 -12.863 -62.273 1.00 66.62 192 LYS A O 1
ATOM 1620 N N . GLU A 1 193 ? 26.865 -12.810 -64.474 1.00 66.62 193 GLU A N 1
ATOM 1621 C CA . GLU A 1 193 ? 25.563 -13.372 -64.862 1.00 66.62 193 GLU A CA 1
ATOM 1622 C C . GLU A 1 193 ? 25.445 -14.861 -64.515 1.00 66.62 193 GLU A C 1
ATOM 1624 O O . GLU A 1 193 ? 24.400 -15.294 -64.018 1.00 66.62 193 GLU A O 1
ATOM 1629 N N . LEU A 1 194 ? 26.515 -15.635 -64.718 1.00 62.44 194 LEU A N 1
ATOM 1630 C CA . LEU A 1 194 ? 26.583 -17.047 -64.346 1.00 62.44 194 LEU A CA 1
ATOM 1631 C C . LEU A 1 194 ? 26.499 -17.219 -62.818 1.00 62.44 194 LEU A C 1
ATOM 1633 O O . LEU A 1 194 ? 25.732 -18.047 -62.330 1.00 62.44 194 LEU A O 1
ATOM 1637 N N . GLN A 1 195 ? 27.195 -16.369 -62.055 1.00 59.78 195 GLN A N 1
ATOM 1638 C CA . GLN A 1 195 ? 27.155 -16.336 -60.591 1.00 59.78 195 GLN A CA 1
ATOM 1639 C C . GLN A 1 195 ? 25.759 -15.969 -60.071 1.00 59.78 195 GLN A C 1
ATOM 1641 O O . GLN A 1 195 ? 25.257 -16.651 -59.183 1.00 59.78 195 GLN A O 1
ATOM 1646 N N . LYS A 1 196 ? 25.068 -14.981 -60.665 1.00 59.91 196 LYS A N 1
ATOM 1647 C CA . LYS A 1 196 ? 23.662 -14.654 -60.334 1.00 59.91 196 LYS A CA 1
ATOM 1648 C C . LYS A 1 196 ? 22.695 -15.825 -60.549 1.00 59.91 196 LYS A C 1
ATOM 1650 O O . LYS A 1 196 ? 21.679 -15.888 -59.861 1.00 59.91 196 LYS A O 1
ATOM 1655 N N . ARG A 1 197 ? 22.991 -16.746 -61.477 1.00 56.84 197 ARG A N 1
ATOM 1656 C CA . ARG A 1 197 ? 22.217 -17.987 -61.684 1.00 56.84 197 ARG A CA 1
ATOM 1657 C C . ARG A 1 197 ? 22.618 -19.119 -60.728 1.00 56.84 197 ARG A C 1
ATOM 1659 O O . ARG A 1 197 ? 21.821 -20.036 -60.548 1.00 56.84 197 ARG A O 1
ATOM 1666 N N . MET A 1 198 ? 23.809 -19.051 -60.126 1.00 53.06 198 MET A N 1
ATOM 1667 C CA . MET A 1 198 ? 24.354 -20.053 -59.200 1.00 53.06 198 MET A CA 1
ATOM 1668 C C . MET A 1 198 ? 24.254 -19.681 -57.710 1.00 53.06 198 MET A C 1
ATOM 1670 O O . MET A 1 198 ? 24.534 -20.539 -56.875 1.00 53.06 198 MET A O 1
ATOM 1674 N N . VAL A 1 199 ? 23.835 -18.458 -57.344 1.00 55.19 199 VAL A N 1
ATOM 1675 C CA . VAL A 1 199 ? 23.506 -18.134 -55.941 1.00 55.19 199 VAL A CA 1
ATOM 1676 C C . VAL A 1 199 ? 22.400 -19.097 -55.474 1.00 55.19 199 VAL A C 1
ATOM 1678 O O . VAL A 1 199 ? 21.365 -19.176 -56.148 1.00 55.19 199 VAL A O 1
ATOM 1681 N N . PRO A 1 200 ? 22.588 -19.860 -54.379 1.00 60.59 200 PRO A N 1
ATOM 1682 C CA . PRO A 1 200 ? 21.686 -20.946 -54.013 1.00 60.59 200 PRO A CA 1
ATOM 1683 C C . PRO A 1 200 ? 20.257 -20.426 -53.820 1.00 60.59 200 PRO A C 1
ATOM 1685 O O . PRO A 1 200 ? 19.977 -19.687 -52.880 1.00 60.59 200 PRO A O 1
ATOM 1688 N N . LYS A 1 201 ? 19.322 -20.834 -54.693 1.00 63.53 201 LYS A N 1
ATOM 1689 C CA . LYS A 1 201 ? 17.886 -20.485 -54.588 1.00 63.53 201 LYS A CA 1
ATOM 1690 C C . LYS A 1 201 ? 17.323 -20.734 -53.183 1.00 63.53 201 LYS A C 1
ATOM 1692 O O . LYS A 1 201 ? 16.473 -19.985 -52.721 1.00 63.53 201 LYS A O 1
ATOM 1697 N N . LYS A 1 202 ? 17.870 -21.742 -52.504 1.00 62.59 202 LYS A N 1
ATOM 1698 C CA . LYS A 1 202 ? 17.511 -22.161 -51.153 1.00 62.59 202 LYS A CA 1
ATOM 1699 C C . LYS A 1 202 ? 17.752 -21.074 -50.097 1.00 62.59 202 LYS A C 1
ATOM 1701 O O . LYS A 1 202 ? 16.872 -20.818 -49.292 1.00 62.59 202 LYS A O 1
ATOM 1706 N N . GLU A 1 203 ? 18.886 -20.376 -50.154 1.00 62.38 203 GLU A N 1
ATOM 1707 C CA . GLU A 1 203 ? 19.209 -19.303 -49.199 1.00 62.38 203 GLU A CA 1
ATOM 1708 C C . GLU A 1 203 ? 18.354 -18.058 -49.448 1.00 62.38 203 GLU A C 1
ATOM 1710 O O . GLU A 1 203 ? 17.963 -17.367 -48.512 1.00 62.38 203 GLU A O 1
ATOM 1715 N N . LYS A 1 204 ? 17.997 -17.787 -50.709 1.00 68.75 204 LYS A N 1
ATOM 1716 C CA . LYS A 1 204 ? 17.101 -16.677 -51.049 1.00 68.75 204 LYS A CA 1
ATOM 1717 C C . LYS A 1 204 ? 15.659 -16.940 -50.601 1.00 68.75 204 LYS A C 1
ATOM 1719 O O . LYS A 1 204 ? 15.028 -16.039 -50.061 1.00 68.75 204 LYS A O 1
ATOM 1724 N N . GLU A 1 205 ? 15.160 -18.160 -50.788 1.00 71.12 205 GLU A N 1
ATOM 1725 C CA . GLU A 1 205 ? 13.840 -18.580 -50.297 1.00 71.12 205 GLU A CA 1
ATOM 1726 C C . GLU A 1 205 ? 13.785 -18.590 -48.760 1.00 71.12 205 GLU A C 1
ATOM 1728 O O . GLU A 1 205 ? 12.798 -18.140 -48.177 1.00 71.12 205 GLU A O 1
ATOM 1733 N N . GLU A 1 206 ? 14.859 -19.023 -48.090 1.00 75.69 206 GLU A N 1
ATOM 1734 C CA . GLU A 1 206 ? 14.982 -18.950 -46.629 1.00 75.69 206 GLU A CA 1
ATOM 1735 C C . GLU A 1 206 ? 14.996 -17.496 -46.134 1.00 75.69 206 GLU A C 1
ATOM 1737 O O . GLU A 1 206 ? 14.271 -17.163 -45.195 1.00 75.69 206 GLU A O 1
ATOM 1742 N N . LEU A 1 207 ? 15.738 -16.601 -46.795 1.00 77.25 207 LEU A N 1
ATOM 1743 C CA . LEU A 1 207 ? 15.755 -15.173 -46.462 1.00 77.25 207 LEU A CA 1
ATOM 1744 C C . LEU A 1 207 ? 14.401 -14.494 -46.709 1.00 77.25 207 LEU A C 1
ATOM 1746 O O . LEU A 1 207 ? 13.981 -13.684 -45.887 1.00 77.25 207 LEU A O 1
ATOM 1750 N N . GLU A 1 208 ? 13.691 -14.832 -47.787 1.00 80.19 208 GLU A N 1
ATOM 1751 C CA . GLU A 1 208 ? 12.338 -14.319 -48.048 1.00 80.19 208 GLU A CA 1
ATOM 1752 C C . GLU A 1 208 ? 11.326 -14.829 -47.009 1.00 80.19 208 GLU A C 1
ATOM 1754 O O . GLU A 1 208 ? 10.468 -14.068 -46.556 1.00 80.19 208 GLU A O 1
ATOM 1759 N N . HIS A 1 209 ? 11.450 -16.083 -46.565 1.00 83.12 209 HIS A N 1
ATOM 1760 C CA . HIS A 1 209 ? 10.617 -16.627 -45.492 1.00 83.12 209 HIS A CA 1
ATOM 1761 C C . HIS A 1 209 ? 10.907 -15.953 -44.141 1.00 83.12 209 HIS A C 1
ATOM 1763 O O . HIS A 1 209 ? 9.977 -15.593 -43.415 1.00 83.12 209 HIS A O 1
ATOM 1769 N N . ILE A 1 210 ? 12.184 -15.740 -43.805 1.00 85.25 210 ILE A N 1
ATOM 1770 C CA . ILE A 1 210 ? 12.598 -15.020 -42.590 1.00 85.25 210 ILE A CA 1
ATOM 1771 C C . ILE A 1 210 ? 12.099 -13.574 -42.633 1.00 85.25 210 ILE A C 1
ATOM 1773 O O . ILE A 1 210 ? 11.539 -13.097 -41.645 1.00 85.25 210 ILE A O 1
ATOM 1777 N N . LEU A 1 211 ? 12.237 -12.896 -43.775 1.00 84.31 211 LEU A N 1
ATOM 1778 C CA . LEU A 1 211 ? 11.760 -11.528 -43.961 1.00 84.31 211 LEU A CA 1
ATOM 1779 C C . LEU A 1 211 ? 10.250 -11.450 -43.722 1.00 84.31 211 LEU A C 1
ATOM 1781 O O . LEU A 1 211 ? 9.804 -10.662 -42.892 1.00 84.31 211 LEU A O 1
ATOM 1785 N N . LYS A 1 212 ? 9.474 -12.337 -44.347 1.00 91.75 212 LYS A N 1
ATOM 1786 C CA . LYS A 1 212 ? 8.019 -12.383 -44.178 1.00 91.75 212 LYS A CA 1
ATOM 1787 C C . LYS A 1 212 ? 7.604 -12.675 -42.733 1.00 91.75 212 LYS A C 1
ATOM 1789 O O . LYS A 1 212 ? 6.734 -12.000 -42.190 1.00 91.75 212 LYS A O 1
ATOM 1794 N N . SER A 1 213 ? 8.283 -13.615 -42.072 1.00 91.75 213 SER A N 1
ATOM 1795 C CA . SER A 1 213 ? 8.069 -13.889 -40.647 1.00 91.75 213 SER A CA 1
ATOM 1796 C C . SER A 1 213 ? 8.393 -12.675 -39.772 1.00 91.75 213 SER A C 1
ATOM 1798 O O . SER A 1 213 ? 7.687 -12.416 -38.800 1.00 91.75 213 SER A O 1
ATOM 1800 N N . SER A 1 214 ? 9.453 -11.929 -40.090 1.00 87.75 214 SER A N 1
ATOM 1801 C CA . SER A 1 214 ? 9.837 -10.730 -39.341 1.00 87.75 214 SER A CA 1
ATOM 1802 C C . SER A 1 214 ? 8.852 -9.574 -39.546 1.00 87.75 214 SER A C 1
ATOM 1804 O O . SER A 1 214 ? 8.541 -8.858 -38.594 1.00 87.75 214 SER A O 1
ATOM 1806 N N . GLU A 1 215 ? 8.288 -9.435 -40.749 1.00 89.25 215 GLU A N 1
ATOM 1807 C CA . GLU A 1 215 ? 7.236 -8.463 -41.057 1.00 89.25 215 GLU A CA 1
ATOM 1808 C C . GLU A 1 215 ? 5.940 -8.766 -40.296 1.00 89.25 215 GLU A C 1
ATOM 1810 O O . GLU A 1 215 ? 5.325 -7.848 -39.745 1.00 89.25 215 GLU A O 1
ATOM 1815 N N . ASP A 1 216 ? 5.555 -10.041 -40.196 1.00 92.25 216 ASP A N 1
ATOM 1816 C CA . ASP A 1 216 ? 4.387 -10.470 -39.419 1.00 92.25 216 ASP A CA 1
ATOM 1817 C C . ASP A 1 216 ? 4.580 -10.212 -37.914 1.00 92.25 216 ASP A C 1
ATOM 1819 O O . ASP A 1 216 ? 3.680 -9.685 -37.252 1.00 92.25 216 ASP A O 1
ATOM 1823 N N . ILE A 1 217 ? 5.776 -10.484 -37.375 1.00 91.12 217 ILE A N 1
ATOM 1824 C CA . ILE A 1 217 ? 6.123 -10.149 -35.983 1.00 91.12 217 ILE A CA 1
ATOM 1825 C C . ILE A 1 217 ? 6.047 -8.635 -35.762 1.00 91.12 217 ILE A C 1
ATOM 1827 O O . ILE A 1 217 ? 5.420 -8.178 -34.805 1.00 91.12 217 ILE A O 1
ATOM 1831 N N . LEU A 1 218 ? 6.627 -7.839 -36.664 1.00 87.62 218 LEU A N 1
ATOM 1832 C CA . LEU A 1 218 ? 6.599 -6.380 -36.574 1.00 87.62 218 LEU A CA 1
ATOM 1833 C C . LEU A 1 218 ? 5.161 -5.841 -36.614 1.00 87.62 218 LEU A C 1
ATOM 1835 O O . LEU A 1 218 ? 4.826 -4.888 -35.907 1.00 87.62 218 LEU A O 1
ATOM 1839 N N . LYS A 1 219 ? 4.296 -6.441 -37.435 1.00 93.50 219 LYS A N 1
ATOM 1840 C CA . LYS A 1 219 ? 2.881 -6.078 -37.530 1.00 93.50 219 LYS A CA 1
ATOM 1841 C C . LYS A 1 219 ? 2.131 -6.380 -36.232 1.00 93.50 219 LYS A C 1
ATOM 1843 O O . LYS A 1 219 ? 1.360 -5.530 -35.788 1.00 93.50 219 LYS A O 1
ATOM 1848 N N . ASN A 1 220 ? 2.394 -7.527 -35.609 1.00 92.06 220 ASN A N 1
ATOM 1849 C CA . ASN A 1 220 ? 1.804 -7.893 -34.320 1.00 92.06 220 ASN A CA 1
ATOM 1850 C C . ASN A 1 220 ? 2.273 -6.958 -33.199 1.00 92.06 220 ASN A C 1
ATOM 1852 O O . ASN A 1 220 ? 1.437 -6.411 -32.487 1.00 92.06 220 ASN A O 1
ATOM 1856 N N . LEU A 1 221 ? 3.574 -6.664 -33.118 1.00 87.44 221 LEU A N 1
ATOM 1857 C CA . LEU A 1 221 ? 4.114 -5.716 -32.134 1.00 87.44 221 LEU A CA 1
ATOM 1858 C C . LEU A 1 221 ? 3.528 -4.306 -32.300 1.00 87.44 221 LEU A C 1
ATOM 1860 O O . LEU A 1 221 ? 3.260 -3.615 -31.321 1.00 87.44 221 LEU A O 1
ATOM 1864 N N . LYS A 1 222 ? 3.276 -3.868 -33.541 1.00 89.94 222 LYS A N 1
ATOM 1865 C CA . LYS A 1 222 ? 2.591 -2.592 -33.805 1.00 89.94 222 LYS A CA 1
ATOM 1866 C C . LYS A 1 222 ? 1.133 -2.590 -33.346 1.00 89.94 222 LYS A C 1
ATOM 1868 O O . LYS A 1 222 ? 0.634 -1.528 -32.980 1.00 89.94 222 LYS A O 1
ATOM 1873 N N . LEU A 1 223 ? 0.438 -3.724 -33.417 1.00 92.44 223 LEU A N 1
ATOM 1874 C CA . LEU A 1 223 ? -0.924 -3.848 -32.892 1.00 92.44 223 LEU A CA 1
ATOM 1875 C C . LEU A 1 223 ? -0.914 -3.830 -31.363 1.00 92.44 223 LEU A C 1
ATOM 1877 O O . LEU A 1 223 ? -1.653 -3.048 -30.774 1.00 92.44 223 LEU A O 1
ATOM 1881 N N . GLU A 1 224 ? -0.010 -4.585 -30.743 1.00 90.69 224 GLU A N 1
ATOM 1882 C CA . GLU A 1 224 ? 0.144 -4.636 -29.288 1.00 90.69 224 GLU A CA 1
ATOM 1883 C C . GLU A 1 224 ? 0.488 -3.252 -28.708 1.00 90.69 224 GLU A C 1
ATOM 1885 O O . GLU A 1 224 ? -0.151 -2.785 -27.768 1.00 90.69 224 GLU A O 1
ATOM 1890 N N . ASN A 1 225 ? 1.407 -2.513 -29.343 1.00 89.94 225 ASN A N 1
ATOM 1891 C CA . ASN A 1 225 ? 1.712 -1.135 -28.943 1.00 89.94 225 ASN A CA 1
ATOM 1892 C C . ASN A 1 225 ? 0.496 -0.204 -29.024 1.00 89.94 225 ASN A C 1
ATOM 1894 O O . ASN A 1 225 ? 0.320 0.645 -28.152 1.00 89.94 225 ASN A O 1
ATOM 1898 N N . LYS A 1 226 ? -0.370 -0.358 -30.034 1.00 92.69 226 LYS A N 1
ATOM 1899 C CA . LYS A 1 226 ? -1.607 0.434 -30.116 1.00 92.69 226 LYS A CA 1
ATOM 1900 C C . LYS A 1 226 ? -2.569 0.104 -28.979 1.00 92.69 226 LYS A C 1
ATOM 1902 O O . LYS A 1 226 ? -3.219 1.011 -28.462 1.00 92.69 226 LYS A O 1
ATOM 1907 N N . GLU A 1 227 ? -2.668 -1.163 -28.589 1.00 93.06 227 GLU A N 1
ATOM 1908 C CA . GLU A 1 227 ? -3.484 -1.578 -27.444 1.00 93.06 227 GLU A CA 1
ATOM 1909 C C . GLU A 1 227 ? -2.938 -1.006 -26.132 1.00 93.06 227 GLU A C 1
ATOM 1911 O O . GLU A 1 227 ? -3.704 -0.449 -25.340 1.00 93.06 227 GLU A O 1
ATOM 1916 N N . TYR A 1 228 ? -1.617 -1.038 -25.931 1.00 92.31 228 TYR A N 1
ATOM 1917 C CA . TYR A 1 228 ? -0.990 -0.413 -24.766 1.00 92.31 228 TYR A CA 1
ATOM 1918 C C . TYR A 1 228 ? -1.203 1.103 -24.728 1.00 92.31 228 TYR A C 1
ATOM 1920 O O . TYR A 1 228 ? -1.541 1.641 -23.672 1.00 92.31 228 TYR A O 1
ATOM 1928 N N . GLU A 1 229 ? -1.085 1.801 -25.861 1.00 91.56 229 GLU A N 1
ATOM 1929 C CA . GLU A 1 229 ? -1.370 3.239 -25.942 1.00 91.56 229 GLU A CA 1
ATOM 1930 C C . GLU A 1 229 ? -2.832 3.566 -25.603 1.00 91.56 229 GLU A C 1
ATOM 1932 O O . GLU A 1 229 ? -3.103 4.551 -24.908 1.00 91.56 229 GLU A O 1
ATOM 1937 N N . LEU A 1 230 ? -3.784 2.746 -26.062 1.00 92.81 230 LEU A N 1
ATOM 1938 C CA . LEU A 1 230 ? -5.200 2.899 -25.722 1.00 92.81 230 LEU A CA 1
ATOM 1939 C C . LEU A 1 230 ? -5.438 2.683 -24.225 1.00 92.81 230 LEU A C 1
ATOM 1941 O O . LEU A 1 230 ? -6.037 3.542 -23.576 1.00 92.81 230 LEU A O 1
ATOM 1945 N N . SER A 1 231 ? -4.898 1.602 -23.658 1.00 93.69 231 SER A N 1
ATOM 1946 C CA . SER A 1 231 ? -4.986 1.322 -22.221 1.00 93.69 231 SER A CA 1
ATOM 1947 C C . SER A 1 231 ? -4.371 2.451 -21.382 1.00 93.69 231 SER A C 1
ATOM 1949 O O . SER A 1 231 ? -4.945 2.874 -20.376 1.00 93.69 231 SER A O 1
ATOM 1951 N N . LEU A 1 232 ? -3.233 3.005 -21.811 1.00 91.31 232 LEU A N 1
ATOM 1952 C CA . LEU A 1 232 ? -2.577 4.120 -21.128 1.00 91.31 232 LEU A CA 1
ATOM 1953 C C . LEU A 1 232 ? -3.441 5.391 -21.140 1.00 91.31 232 LEU A C 1
ATOM 1955 O O . LEU A 1 232 ? -3.548 6.081 -20.119 1.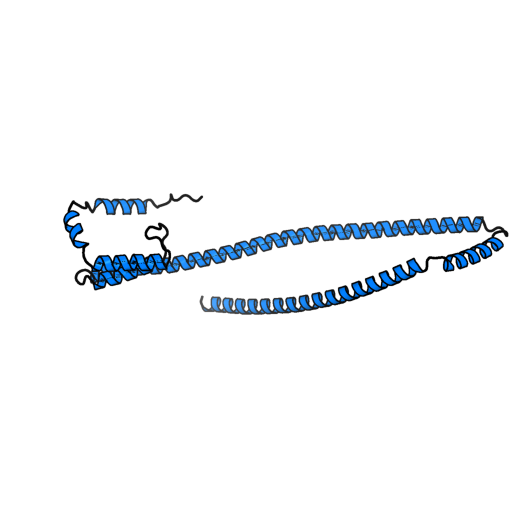00 91.31 232 LEU A O 1
ATOM 1959 N N . ARG A 1 233 ? -4.093 5.695 -22.271 1.00 91.50 233 ARG A N 1
ATOM 1960 C CA . ARG A 1 233 ? -5.043 6.815 -22.370 1.00 91.50 233 ARG A CA 1
ATOM 1961 C C . ARG A 1 233 ? -6.245 6.613 -21.454 1.00 91.50 233 ARG A C 1
ATOM 1963 O O . ARG A 1 233 ? -6.614 7.539 -20.736 1.00 91.50 233 ARG A O 1
ATOM 1970 N N . GLU A 1 234 ? -6.826 5.416 -21.429 1.00 92.31 234 GLU A N 1
ATOM 1971 C CA . GLU A 1 234 ? -7.950 5.104 -20.541 1.00 92.31 234 GLU A CA 1
ATOM 1972 C C . GLU A 1 234 ? -7.579 5.255 -19.063 1.00 92.31 234 GLU A C 1
ATOM 1974 O O . GLU A 1 234 ? -8.338 5.839 -18.284 1.00 92.31 234 GLU A O 1
ATOM 1979 N N . GLN A 1 235 ? -6.403 4.763 -18.664 1.00 91.31 235 GLN A N 1
ATOM 1980 C CA . GLN A 1 235 ? -5.915 4.917 -17.294 1.00 91.31 235 GLN A CA 1
ATOM 1981 C C . GLN A 1 235 ? -5.663 6.383 -16.942 1.00 91.31 235 GLN A C 1
ATOM 1983 O O . GLN A 1 235 ? -6.053 6.822 -15.862 1.00 91.31 235 GLN A O 1
ATOM 1988 N N . SER A 1 236 ? -5.097 7.160 -17.864 1.00 90.69 236 SER A N 1
ATOM 1989 C CA . SER A 1 236 ? -4.859 8.592 -17.662 1.00 90.69 236 SER A CA 1
ATOM 1990 C C . SER A 1 236 ? -6.164 9.365 -17.445 1.00 90.69 236 SER A C 1
ATOM 1992 O O . SER A 1 236 ? -6.248 10.197 -16.544 1.00 90.69 236 SER A O 1
ATOM 1994 N N . VAL A 1 237 ? -7.225 9.038 -18.193 1.00 93.12 237 VAL A N 1
ATOM 1995 C CA . VAL A 1 237 ? -8.560 9.623 -17.980 1.00 93.12 237 VAL A CA 1
ATOM 1996 C C . VAL A 1 237 ? -9.137 9.221 -16.618 1.00 93.12 237 VAL A C 1
ATOM 1998 O O . VAL A 1 237 ? -9.697 10.064 -15.916 1.00 93.12 237 VAL A O 1
ATOM 2001 N N . LYS A 1 238 ? -8.980 7.956 -16.200 1.00 94.12 238 LYS A N 1
ATOM 2002 C CA . LYS A 1 238 ? -9.423 7.499 -14.869 1.00 94.12 238 LYS A CA 1
ATOM 2003 C C . LYS A 1 238 ? -8.714 8.252 -13.744 1.00 94.12 238 LYS A C 1
ATOM 2005 O O . LYS A 1 238 ? -9.379 8.683 -12.806 1.00 94.12 238 LYS A O 1
ATOM 2010 N N . VAL A 1 239 ? -7.398 8.440 -13.849 1.00 90.94 239 VAL A N 1
ATOM 2011 C CA . VAL A 1 239 ? -6.611 9.200 -12.865 1.00 90.94 239 VAL A CA 1
ATOM 2012 C C . VAL A 1 239 ? -7.082 10.651 -12.806 1.00 90.94 239 VAL A C 1
ATOM 2014 O O . VAL A 1 239 ? -7.402 11.128 -11.721 1.00 90.94 239 VAL A O 1
ATOM 2017 N N . ALA A 1 240 ? -7.240 11.318 -13.952 1.00 92.81 240 ALA A N 1
ATOM 2018 C CA . ALA A 1 240 ? -7.712 12.703 -14.002 1.00 92.81 240 ALA A CA 1
ATOM 2019 C C . ALA A 1 240 ? -9.103 12.883 -13.360 1.00 92.81 240 ALA A C 1
ATOM 2021 O O . ALA A 1 240 ? -9.353 13.862 -12.652 1.00 92.81 240 ALA A O 1
ATOM 2022 N N . ASN A 1 241 ? -10.012 11.924 -13.560 1.00 93.31 241 ASN A N 1
ATOM 2023 C CA . ASN A 1 241 ? -11.332 11.944 -12.926 1.00 93.31 241 ASN A CA 1
ATOM 2024 C C . ASN A 1 241 ? -11.243 11.770 -11.402 1.00 93.31 241 ASN A C 1
ATOM 2026 O O . ASN A 1 241 ? -11.898 12.507 -10.666 1.00 93.31 241 ASN A O 1
ATOM 2030 N N . LEU A 1 242 ? -10.413 10.839 -10.922 1.00 93.62 242 LEU A N 1
ATOM 2031 C CA . LEU A 1 242 ? -10.201 10.625 -9.487 1.00 93.62 242 LEU A CA 1
ATOM 2032 C C . LEU A 1 242 ? -9.552 11.839 -8.813 1.00 93.62 242 LEU A C 1
ATOM 2034 O O . LEU A 1 242 ? -9.955 12.210 -7.712 1.00 93.62 242 LEU A O 1
ATOM 2038 N N . GLU A 1 243 ? -8.588 12.487 -9.469 1.00 92.12 243 GLU A N 1
ATOM 2039 C CA . GLU A 1 243 ? -7.975 13.728 -8.981 1.00 92.12 243 GLU A CA 1
ATOM 2040 C C . GLU A 1 243 ? -9.006 14.850 -8.845 1.00 92.12 243 GLU A C 1
ATOM 2042 O O . GLU A 1 243 ? -9.023 15.565 -7.839 1.00 92.12 243 GLU A O 1
ATOM 2047 N N . LYS A 1 244 ? -9.909 14.978 -9.823 1.00 94.00 244 LYS A N 1
ATOM 2048 C CA . LYS A 1 244 ? -11.007 15.945 -9.763 1.00 94.00 244 LYS A CA 1
ATOM 2049 C C . LYS A 1 244 ? -11.944 15.661 -8.587 1.00 94.00 244 LYS A C 1
ATOM 2051 O O . LYS A 1 244 ? -12.216 16.567 -7.803 1.00 94.00 244 LYS A O 1
ATOM 2056 N N . GLU A 1 245 ? -12.381 14.413 -8.413 1.00 93.25 245 GLU A N 1
ATOM 2057 C CA . GLU A 1 245 ? -13.230 14.026 -7.277 1.00 93.25 245 GLU A CA 1
ATOM 2058 C C . GLU A 1 245 ? -12.555 14.276 -5.924 1.00 93.25 245 GLU A C 1
ATOM 2060 O O . GLU A 1 245 ? -13.209 14.695 -4.963 1.00 93.25 245 GLU A O 1
ATOM 2065 N N . LEU A 1 246 ? -11.250 14.010 -5.831 1.00 92.56 246 LEU A N 1
ATOM 2066 C CA . LEU A 1 246 ? -10.477 14.248 -4.620 1.00 92.56 246 LEU A CA 1
ATOM 2067 C C . LEU A 1 246 ? -10.444 15.743 -4.292 1.00 92.56 246 LEU A C 1
ATOM 2069 O O . LEU A 1 246 ? -10.745 16.124 -3.163 1.00 92.56 246 LEU A O 1
ATOM 2073 N N . LYS A 1 247 ? -10.181 16.587 -5.293 1.00 94.00 247 LYS A N 1
ATOM 2074 C CA . LYS A 1 247 ? -10.148 18.046 -5.150 1.00 94.00 247 LYS A CA 1
ATOM 2075 C C . LYS A 1 247 ? -11.512 18.635 -4.774 1.00 94.00 247 LYS A C 1
ATOM 2077 O O . LYS A 1 247 ? -11.587 19.549 -3.949 1.00 94.00 247 LYS A O 1
ATOM 2082 N N . ASP A 1 248 ? -12.596 18.092 -5.323 1.00 92.69 248 ASP A N 1
ATOM 2083 C CA . ASP A 1 248 ? -13.963 18.487 -4.968 1.00 92.69 248 ASP A CA 1
ATOM 2084 C C . ASP A 1 248 ? -14.285 18.112 -3.508 1.00 92.69 248 ASP A C 1
ATOM 2086 O O . ASP A 1 248 ? -14.840 18.921 -2.756 1.00 92.69 248 ASP A O 1
ATOM 2090 N N . LYS A 1 249 ? -13.876 16.916 -3.059 1.00 93.88 249 LYS A N 1
ATOM 2091 C CA . LYS A 1 249 ? -14.013 16.492 -1.653 1.00 93.88 249 LYS A CA 1
ATOM 2092 C C . LYS A 1 249 ? -13.163 17.342 -0.714 1.00 93.88 249 LYS A C 1
ATOM 2094 O O . LYS A 1 249 ? -13.670 17.774 0.317 1.00 93.88 249 LYS A O 1
ATOM 2099 N N . GLU A 1 250 ? -11.909 17.616 -1.063 1.00 92.38 250 GLU A N 1
ATOM 2100 C CA . GLU A 1 250 ? -11.027 18.505 -0.298 1.00 92.38 250 GLU A CA 1
ATOM 2101 C C . GLU A 1 250 ? -11.640 19.895 -0.143 1.00 92.38 250 GLU A C 1
ATOM 2103 O O . GLU A 1 250 ? -11.697 20.418 0.969 1.00 92.38 250 GLU A O 1
ATOM 2108 N N . SER A 1 251 ? -12.179 20.457 -1.227 1.00 92.38 251 SER A N 1
ATOM 2109 C CA . SER A 1 251 ? -12.868 21.752 -1.208 1.00 92.38 251 SER A CA 1
ATOM 2110 C C . SER A 1 251 ? -14.090 21.730 -0.285 1.00 92.38 251 SER A C 1
ATOM 2112 O O . SER A 1 251 ? -14.293 22.658 0.500 1.00 92.38 251 SER A O 1
ATOM 2114 N N . LYS A 1 252 ? -14.871 20.641 -0.310 1.00 90.69 252 LYS A N 1
ATOM 2115 C CA . LYS A 1 252 ? -16.021 20.441 0.583 1.00 90.69 252 LYS A CA 1
ATOM 2116 C C . LYS A 1 252 ? -15.608 20.340 2.055 1.00 90.69 252 LYS A C 1
ATOM 2118 O O . LYS A 1 252 ? -16.258 20.937 2.910 1.00 90.69 252 LYS A O 1
ATOM 2123 N N . TYR A 1 253 ? -14.529 19.621 2.364 1.00 91.38 253 TYR A N 1
ATOM 2124 C CA . TYR A 1 253 ? -13.998 19.539 3.729 1.00 91.38 253 TYR A CA 1
ATOM 2125 C C . TYR A 1 253 ? -13.434 20.880 4.207 1.00 91.38 253 TYR A C 1
ATOM 2127 O O . TYR A 1 253 ? -13.701 21.279 5.336 1.00 91.38 253 TYR A O 1
ATOM 2135 N N . LEU A 1 254 ? -12.712 21.606 3.350 1.00 90.19 254 LEU A N 1
ATOM 2136 C CA . LEU A 1 254 ? -12.219 22.958 3.632 1.00 90.19 254 LEU A CA 1
ATOM 2137 C C . LEU A 1 254 ? -13.357 23.936 3.936 1.00 90.19 254 LEU A C 1
ATOM 2139 O O . LEU A 1 254 ? -13.228 24.751 4.848 1.00 90.19 254 LEU A O 1
ATOM 2143 N N . PHE A 1 255 ? -14.463 23.848 3.196 1.00 89.81 255 PHE A N 1
ATOM 2144 C CA . PHE A 1 255 ? -15.667 24.630 3.462 1.00 89.81 255 PHE A CA 1
ATOM 2145 C C . PHE A 1 255 ? -16.264 24.301 4.839 1.00 89.81 255 PHE A C 1
ATOM 2147 O O . PHE A 1 255 ? -16.443 25.204 5.651 1.00 89.81 255 PHE A O 1
ATOM 2154 N N . LEU A 1 256 ? -16.473 23.015 5.146 1.00 87.19 256 LEU A N 1
ATOM 2155 C CA . LEU A 1 256 ? -16.991 22.578 6.451 1.00 87.19 256 LEU A CA 1
ATOM 2156 C C . LEU A 1 256 ? -16.084 23.015 7.612 1.00 87.19 256 LEU A C 1
ATOM 2158 O O . LEU A 1 256 ? -16.566 23.474 8.638 1.00 87.19 256 LEU A O 1
ATOM 2162 N N . ILE A 1 257 ? -14.763 22.937 7.453 1.00 87.81 257 ILE A N 1
ATOM 2163 C CA . ILE A 1 257 ? -13.818 23.403 8.480 1.00 87.81 257 ILE A CA 1
ATOM 2164 C C . ILE A 1 257 ? -13.929 24.920 8.706 1.00 87.81 257 ILE A C 1
ATOM 2166 O O . ILE A 1 257 ? -13.711 25.378 9.825 1.00 87.81 257 ILE A O 1
ATOM 2170 N N . LYS A 1 258 ? -14.238 25.702 7.663 1.00 87.25 258 LYS A N 1
ATOM 2171 C CA . LYS A 1 258 ? -14.429 27.155 7.775 1.00 87.25 258 LYS A CA 1
ATOM 2172 C C . LYS A 1 258 ? -15.760 27.543 8.419 1.00 87.25 258 LYS A C 1
ATOM 2174 O O . LYS A 1 258 ? -15.778 28.546 9.114 1.00 87.25 258 LYS A O 1
ATOM 2179 N N . GLU A 1 259 ? -16.842 26.801 8.184 1.00 82.75 259 GLU A N 1
ATOM 2180 C CA . GLU A 1 259 ? -18.154 27.096 8.790 1.00 82.75 259 GLU A CA 1
ATOM 2181 C C . GLU A 1 259 ? -18.243 26.722 10.276 1.00 82.75 259 GLU A C 1
ATOM 2183 O O . GLU A 1 259 ? -19.008 27.336 11.011 1.00 82.75 259 GLU A O 1
ATOM 2188 N N . TYR A 1 260 ? -17.483 25.717 10.721 1.00 72.44 260 TYR A N 1
ATOM 2189 C CA . TYR A 1 260 ? -17.552 25.180 12.088 1.00 72.44 260 TYR A CA 1
ATOM 2190 C C . TYR A 1 260 ? -16.402 25.655 13.002 1.00 72.44 260 TYR A C 1
ATOM 2192 O O . TYR A 1 260 ? -16.138 25.040 14.038 1.00 72.44 260 TYR A O 1
ATOM 2200 N N . LYS A 1 261 ? -15.713 26.736 12.620 1.00 49.56 261 LYS A N 1
ATOM 2201 C CA . LYS A 1 261 ? -14.760 27.485 13.453 1.00 49.56 261 LYS A CA 1
ATOM 2202 C C . LYS A 1 261 ? -15.337 28.846 13.804 1.00 49.56 261 LYS A C 1
ATOM 2204 O O . LYS A 1 261 ? -15.112 29.267 14.957 1.00 49.56 261 LYS A O 1
#

Radius of gyration: 45.79 Å; chains: 1; bounding box: 78×53×133 Å

Organism: NCBI:txid1754190

Foldseek 3Di:
DDDPPPPDPVVVVVVVVVVVVDPPPDPVVVVVVVCPDVLNVVLVVQLVVQCVVVVHDPPDPDDDVSNVVSVLVSLQSVLVVDVVCSVVSVVVSVVVVVVVVVVVVVVVVVVVVVVVVVVVVVVVVVVVVVVVVVVVVVVVVVVVVVVVVVVVVVVVVVVVVVVVVVVVVVVVVVVPPDPPVVVVVVVVVVVVVVVVVVPPPVVVVVVVVVVVVVVVVVVVVVVVVVVVVVVVVVVVVVVVVVVVVVVVVVVVVVVVVVVVD

InterPro domains:
  IPR032755 Translin-associated factor X-interacting protein 1, N-terminal [PF15739] (44-153)

Secondary structure (DSSP, 8-state):
---S----HHHHHHHHHHHHS----S-HHHHTTTS--HHHHHHHHHHHHHHHHTT--TT-SS--HHHHHHHHHHHHHHHHH-HHHHHHHHHHHHHHHHHHHHHHHHHHHHHHHHHHHHHHHHHHHHHHHHHHHHHHHHHHHHHHHHHHHHHHHHHHHHHHHHHHHHHHHHHHHHTT-STTHHHHHHHHHHHHHHHHHHS-HHHHHHHHHHHHHHHHHHHHHHHHHHHHHHHHHHHHHHHHHHHHHHHHHHHHHHHHHHHT-

Sequence (261 aa):
MYNAKDVSFQEKVLSLENTKKFKVTDNTKKFKNFYKNDKAEKIQNYIDKELNLLKLKKDDENGDMRRLEIYSHCMDMICEEFPTFGTILSEIKNEYDKIIKNIKVDQNEINFLKMKIQRLLAQNENRLLLKYETQRNKELESQLDELITENKSLSYYLNEKRDAFERFLLKENEELEGPEISGQNNEIKELKELQKRMVPKKEKEELEHILKSSEDILKNLKLENKEYELSLREQSVKVANLEKELKDKESKYLFLIKEYK